Protein AF-A0A1H2SNV8-F1 (afdb_monomer_lite)

Structure (mmCIF, N/CA/C/O backbone):
data_AF-A0A1H2SNV8-F1
#
_entry.id   AF-A0A1H2SNV8-F1
#
loop_
_atom_site.group_PDB
_atom_site.id
_atom_site.type_symbol
_atom_site.label_atom_id
_atom_site.label_alt_id
_atom_site.label_comp_id
_atom_site.label_asym_id
_atom_site.label_entity_id
_atom_site.label_seq_id
_atom_site.pdbx_PDB_ins_code
_atom_site.Cartn_x
_atom_site.Cartn_y
_atom_site.Cartn_z
_atom_site.occupancy
_atom_site.B_iso_or_equiv
_atom_site.auth_seq_id
_atom_site.auth_comp_id
_atom_site.auth_asym_id
_atom_site.auth_atom_id
_atom_site.pdbx_PDB_model_num
ATOM 1 N N . MET A 1 1 ? 83.847 -34.395 -62.271 1.00 41.03 1 MET A N 1
ATOM 2 C CA . MET A 1 1 ? 82.590 -34.983 -62.788 1.00 41.03 1 MET A CA 1
ATOM 3 C C . MET A 1 1 ? 82.265 -36.216 -61.960 1.00 41.03 1 MET A C 1
ATOM 5 O O . MET A 1 1 ? 83.170 -37.012 -61.785 1.00 41.03 1 MET A O 1
ATOM 9 N N . THR A 1 2 ? 81.082 -36.474 -61.408 1.00 43.81 2 THR A N 1
ATOM 10 C CA . THR A 1 2 ? 79.906 -35.664 -61.036 1.00 43.81 2 THR A CA 1
ATOM 11 C C . THR A 1 2 ? 79.014 -36.593 -60.201 1.00 43.81 2 THR A C 1
ATOM 13 O O . THR A 1 2 ? 78.948 -37.794 -60.445 1.00 43.81 2 THR A O 1
ATOM 16 N N . ARG A 1 3 ? 78.359 -36.031 -59.188 1.00 42.75 3 ARG A N 1
ATOM 17 C CA . ARG A 1 3 ? 77.499 -36.695 -58.202 1.00 42.75 3 ARG A CA 1
ATOM 18 C C . ARG A 1 3 ? 76.099 -36.871 -58.818 1.00 42.75 3 ARG A C 1
ATOM 20 O O . ARG A 1 3 ? 75.337 -35.914 -58.797 1.00 42.75 3 ARG A O 1
ATOM 27 N N . SER A 1 4 ? 75.767 -38.011 -59.437 1.00 52.28 4 SER A N 1
ATOM 28 C CA . SER A 1 4 ? 74.477 -38.133 -60.161 1.00 52.28 4 SER A CA 1
ATOM 29 C C . SER A 1 4 ? 73.817 -39.518 -60.165 1.00 52.28 4 SER A C 1
ATOM 31 O O . SER A 1 4 ? 73.208 -39.894 -61.167 1.00 52.28 4 SER A O 1
ATOM 33 N N . GLN A 1 5 ? 73.928 -40.306 -59.095 1.00 52.47 5 GLN A N 1
ATOM 34 C CA . GLN A 1 5 ? 73.371 -41.668 -59.096 1.00 52.47 5 GLN A CA 1
ATOM 35 C C . GLN A 1 5 ? 72.923 -42.146 -57.702 1.00 52.47 5 GLN A C 1
ATOM 37 O O . GLN A 1 5 ? 73.290 -43.242 -57.325 1.00 52.47 5 GLN A O 1
ATOM 42 N N . TRP A 1 6 ? 72.153 -41.376 -56.922 1.00 46.69 6 TRP A N 1
ATOM 43 C CA . TRP A 1 6 ? 71.392 -41.939 -55.787 1.00 46.69 6 TRP A CA 1
ATOM 44 C C . TRP A 1 6 ? 70.168 -41.077 -55.474 1.00 46.69 6 TRP A C 1
ATOM 46 O O . TRP A 1 6 ? 70.315 -39.893 -55.184 1.00 46.69 6 TRP A O 1
ATOM 56 N N . GLY A 1 7 ? 68.984 -41.695 -55.480 1.00 47.88 7 GLY A N 1
ATOM 57 C CA . GLY A 1 7 ? 67.811 -41.158 -54.789 1.00 47.88 7 GLY A CA 1
ATOM 58 C C . GLY A 1 7 ? 66.562 -40.933 -55.634 1.00 47.88 7 GLY A C 1
ATOM 59 O O . GLY A 1 7 ? 65.962 -39.869 -55.539 1.00 47.88 7 GLY A O 1
ATOM 60 N N . ASN A 1 8 ? 66.137 -41.938 -56.404 1.00 50.31 8 ASN A N 1
ATOM 61 C CA . ASN A 1 8 ? 64.734 -42.072 -56.792 1.00 50.31 8 ASN A CA 1
ATOM 62 C C . ASN A 1 8 ? 63.906 -42.324 -55.523 1.00 50.31 8 ASN A C 1
ATOM 64 O O . ASN A 1 8 ? 63.768 -43.460 -55.077 1.00 50.31 8 ASN A O 1
ATOM 68 N N . ALA A 1 9 ? 63.382 -41.258 -54.932 1.00 49.91 9 ALA A N 1
ATOM 69 C CA . ALA A 1 9 ? 62.169 -41.317 -54.138 1.00 49.91 9 ALA A CA 1
ATOM 70 C C . ALA A 1 9 ? 61.151 -40.454 -54.878 1.00 49.91 9 ALA A C 1
ATOM 72 O O . ALA A 1 9 ? 61.067 -39.244 -54.674 1.00 49.91 9 ALA A O 1
ATOM 73 N N . GLU A 1 10 ? 60.416 -41.095 -55.785 1.00 48.16 10 GLU A N 1
ATOM 74 C CA . GLU A 1 10 ? 59.122 -40.616 -56.256 1.00 48.16 10 GLU A CA 1
ATOM 75 C C . GLU A 1 10 ? 58.189 -40.538 -55.040 1.00 48.16 10 GLU A C 1
ATOM 77 O O . GLU A 1 10 ? 57.355 -41.406 -54.794 1.00 48.16 10 GLU A O 1
ATOM 82 N N . PHE A 1 11 ? 58.344 -39.489 -54.232 1.00 48.25 11 PHE A N 1
ATOM 83 C CA . PHE A 1 11 ? 57.237 -38.994 -53.439 1.00 48.25 11 PHE A CA 1
ATOM 84 C C . PHE A 1 11 ? 56.286 -38.396 -54.461 1.00 48.25 11 PHE A C 1
ATOM 86 O O . PHE A 1 11 ? 56.477 -37.272 -54.924 1.00 48.25 11 PHE A O 1
ATOM 93 N N . LEU A 1 12 ? 55.338 -39.230 -54.892 1.00 45.81 12 LEU A N 1
ATOM 94 C CA . LEU A 1 12 ? 54.171 -38.853 -55.667 1.00 45.81 12 LEU A CA 1
ATOM 95 C C . LEU A 1 12 ? 53.585 -37.592 -55.035 1.00 45.81 12 LEU A C 1
ATOM 97 O O . LEU A 1 12 ? 52.841 -37.647 -54.056 1.00 45.81 12 LEU A O 1
ATOM 101 N N . GLY A 1 13 ? 53.957 -36.446 -55.601 1.00 47.16 13 GLY A N 1
ATOM 102 C CA . GLY A 1 13 ? 53.231 -35.209 -55.455 1.00 47.16 13 GLY A CA 1
ATOM 103 C C . GLY A 1 13 ? 51.874 -35.446 -56.085 1.00 47.16 13 GLY A C 1
ATOM 104 O O . GLY A 1 13 ? 51.670 -35.149 -57.259 1.00 47.16 13 GLY A O 1
ATOM 105 N N . SER A 1 14 ? 50.940 -36.010 -55.313 1.00 54.09 14 SER A N 1
ATOM 106 C CA . SER A 1 14 ? 49.536 -35.755 -55.584 1.00 54.09 14 SER A CA 1
ATOM 107 C C . SER A 1 14 ? 49.431 -34.236 -55.648 1.00 54.09 14 SER A C 1
ATOM 109 O O . SER A 1 14 ? 49.894 -33.599 -54.692 1.00 54.09 14 SER A O 1
ATOM 111 N N . PRO A 1 15 ? 48.898 -33.633 -56.723 1.00 53.94 15 PRO A N 1
ATOM 112 C CA . PRO A 1 15 ? 48.569 -32.226 -56.668 1.00 53.94 15 PRO A CA 1
ATOM 113 C C . PRO A 1 15 ? 47.614 -32.111 -55.487 1.00 53.94 15 PRO A C 1
ATOM 115 O O . PRO A 1 15 ? 46.486 -32.605 -55.553 1.00 53.94 15 PRO A O 1
ATOM 118 N N . ILE A 1 16 ? 48.098 -31.573 -54.363 1.00 59.34 16 ILE A N 1
ATOM 119 C CA . ILE A 1 16 ? 47.219 -31.091 -53.315 1.00 59.34 16 ILE A CA 1
ATOM 120 C C . ILE A 1 16 ? 46.377 -30.100 -54.083 1.00 59.34 16 ILE A C 1
ATOM 122 O O . ILE A 1 16 ? 46.879 -29.098 -54.580 1.00 59.34 16 ILE A O 1
ATOM 126 N N . ASN A 1 17 ? 45.150 -30.514 -54.375 1.00 60.91 17 ASN A N 1
ATOM 127 C CA . ASN A 1 17 ? 44.260 -29.738 -55.190 1.00 60.91 17 ASN A CA 1
ATOM 128 C C . ASN A 1 17 ? 44.010 -28.489 -54.354 1.00 60.91 17 ASN A C 1
ATOM 130 O O . ASN A 1 17 ? 43.244 -28.544 -53.394 1.00 60.91 17 ASN A O 1
ATOM 134 N N . ASP A 1 18 ? 44.727 -27.405 -54.645 1.00 63.34 18 ASP A N 1
ATOM 135 C CA . ASP A 1 18 ? 44.709 -26.176 -53.849 1.00 63.34 18 ASP A CA 1
ATOM 136 C C . ASP A 1 18 ? 43.277 -25.645 -53.724 1.00 63.34 18 ASP A C 1
ATOM 138 O O . ASP A 1 18 ? 42.901 -25.040 -52.723 1.00 63.34 18 ASP A O 1
ATOM 142 N N . THR A 1 19 ? 42.426 -25.991 -54.694 1.00 68.69 19 THR A N 1
ATOM 143 C CA . THR A 1 19 ? 40.988 -25.722 -54.664 1.00 68.69 19 THR A CA 1
ATOM 144 C C . THR A 1 19 ? 40.247 -26.497 -53.568 1.00 68.69 19 THR A C 1
ATOM 146 O O . THR A 1 19 ? 39.320 -25.960 -52.969 1.00 68.69 19 THR A O 1
ATOM 149 N N . ALA A 1 20 ? 40.654 -27.728 -53.250 1.00 70.38 20 ALA A N 1
ATOM 150 C CA . ALA A 1 20 ? 40.071 -28.535 -52.181 1.00 70.38 20 ALA A CA 1
ATOM 151 C C . ALA A 1 20 ? 40.487 -28.019 -50.798 1.00 70.38 20 ALA A C 1
ATOM 153 O O . ALA A 1 20 ? 39.639 -27.905 -49.916 1.00 70.38 20 ALA A O 1
ATOM 154 N N . VAL A 1 21 ? 41.757 -27.638 -50.620 1.00 70.81 21 VAL A N 1
ATOM 155 C CA . VAL A 1 21 ? 42.235 -27.040 -49.360 1.00 70.81 21 VAL A CA 1
ATOM 156 C C . VAL A 1 21 ? 41.597 -25.670 -49.140 1.00 70.81 21 VAL A C 1
ATOM 158 O O . VAL A 1 21 ? 41.089 -25.406 -48.051 1.00 70.81 21 VAL A O 1
ATOM 161 N N . ALA A 1 22 ? 41.515 -24.837 -50.183 1.00 72.50 22 ALA A N 1
ATOM 162 C CA . ALA A 1 22 ? 40.804 -23.564 -50.124 1.00 72.50 22 ALA A CA 1
ATOM 163 C C . ALA A 1 22 ? 39.329 -23.760 -49.747 1.00 72.50 22 ALA A C 1
ATOM 165 O O . ALA A 1 22 ? 38.830 -23.064 -48.869 1.00 72.50 22 ALA A O 1
ATOM 166 N N . LYS A 1 23 ? 38.653 -24.756 -50.334 1.00 74.75 23 LYS A N 1
ATOM 167 C CA . LYS A 1 23 ? 37.245 -25.057 -50.046 1.00 74.75 23 LYS A CA 1
ATOM 168 C C . LYS A 1 23 ? 37.015 -25.553 -48.614 1.00 74.75 23 LYS A C 1
ATOM 170 O O . LYS A 1 23 ? 36.009 -25.207 -48.006 1.00 74.75 23 LYS A O 1
ATOM 175 N N . VAL A 1 24 ? 37.930 -26.348 -48.058 1.00 76.38 24 VAL A N 1
ATOM 176 C CA . VAL A 1 24 ? 37.842 -26.812 -46.661 1.00 76.38 24 VAL A CA 1
ATOM 177 C C . VAL A 1 24 ? 38.093 -25.662 -45.685 1.00 76.38 24 VAL A C 1
ATOM 179 O O . VAL A 1 24 ? 37.393 -25.551 -44.679 1.00 76.38 24 VAL A O 1
ATOM 182 N N . LEU A 1 25 ? 39.041 -24.772 -45.988 1.00 75.62 25 LEU A N 1
ATOM 183 C CA . LEU A 1 25 ? 39.319 -23.596 -45.164 1.00 75.62 25 LEU A CA 1
ATOM 184 C C . LEU A 1 25 ? 38.172 -22.580 -45.203 1.00 75.62 25 LEU A C 1
ATOM 186 O O . LEU A 1 25 ? 37.822 -22.038 -44.157 1.00 75.62 25 LEU A O 1
ATOM 190 N N . THR A 1 26 ? 37.537 -22.365 -46.359 1.00 73.69 26 THR A N 1
ATOM 191 C CA . THR A 1 26 ? 36.355 -21.495 -46.452 1.00 73.69 26 THR A CA 1
ATOM 192 C C . THR A 1 26 ? 35.148 -22.099 -45.739 1.00 73.69 26 THR A C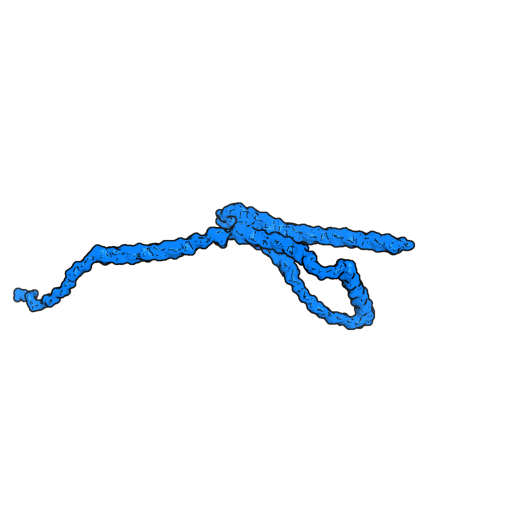 1
ATOM 194 O O . THR A 1 26 ? 34.493 -21.387 -44.990 1.00 73.69 26 THR A O 1
ATOM 197 N N . LEU A 1 27 ? 34.901 -23.408 -45.860 1.00 77.94 27 LEU A N 1
ATOM 198 C CA . LEU A 1 27 ? 33.839 -24.096 -45.107 1.00 77.94 27 LEU A CA 1
ATOM 199 C C . LEU A 1 27 ? 34.075 -24.047 -43.589 1.00 77.94 27 LEU A C 1
ATOM 201 O O . LEU A 1 27 ? 33.144 -23.820 -42.817 1.00 77.94 27 LEU A O 1
ATOM 205 N N . SER A 1 28 ? 35.320 -24.229 -43.145 1.00 74.31 28 SER A N 1
ATOM 206 C CA . SER A 1 28 ? 35.691 -24.115 -41.728 1.00 74.31 28 SER A CA 1
ATOM 207 C C . SER A 1 28 ? 35.520 -22.677 -41.215 1.00 74.31 28 SER A C 1
ATOM 209 O O . SER A 1 28 ? 35.002 -22.448 -40.123 1.00 74.31 28 SER A O 1
ATOM 211 N N . TYR A 1 29 ? 35.866 -21.679 -42.033 1.00 71.69 29 TYR A N 1
ATOM 212 C CA . TYR A 1 29 ? 35.659 -20.272 -41.695 1.00 71.69 29 TYR A CA 1
ATOM 213 C C . TYR A 1 29 ? 34.167 -19.908 -41.627 1.00 71.69 29 TYR A C 1
ATOM 215 O O . TYR A 1 29 ? 33.720 -19.337 -40.634 1.00 71.69 29 TYR A O 1
ATOM 223 N N . GLU A 1 30 ? 33.371 -20.294 -42.626 1.00 72.94 30 GLU A N 1
ATOM 224 C CA . GLU A 1 30 ? 31.928 -20.029 -42.662 1.00 72.94 30 GLU A CA 1
ATOM 225 C C . GLU A 1 30 ? 31.176 -20.714 -41.514 1.00 72.94 30 GLU A C 1
ATOM 227 O O . GLU A 1 30 ? 30.288 -20.108 -40.914 1.00 72.94 30 GLU A O 1
ATOM 232 N N . THR A 1 31 ? 31.563 -21.937 -41.139 1.00 73.94 31 THR A N 1
ATOM 233 C CA . THR A 1 31 ? 30.965 -22.640 -39.990 1.00 73.94 31 THR A CA 1
ATOM 234 C C . THR A 1 31 ? 31.307 -21.965 -38.662 1.00 73.94 31 THR A C 1
ATOM 236 O O . THR A 1 31 ? 30.431 -21.819 -37.809 1.00 73.94 31 THR A O 1
ATOM 239 N N . HIS A 1 32 ? 32.537 -21.473 -38.486 1.00 69.75 32 HIS A N 1
ATOM 240 C CA . HIS A 1 32 ? 32.918 -20.723 -37.286 1.00 69.75 32 HIS A CA 1
ATOM 241 C C . HIS A 1 32 ? 32.203 -19.369 -37.164 1.00 69.75 32 HIS A C 1
ATOM 243 O O . HIS A 1 32 ? 31.801 -18.993 -36.059 1.00 69.75 32 HIS A O 1
ATOM 249 N N . ILE A 1 33 ? 32.013 -18.646 -38.272 1.00 74.12 33 ILE A N 1
ATOM 250 C CA . ILE A 1 33 ? 31.240 -17.396 -38.288 1.00 74.12 33 ILE A CA 1
ATOM 251 C C . ILE A 1 33 ? 29.753 -17.682 -38.048 1.00 74.12 33 ILE A C 1
ATOM 253 O O . ILE A 1 33 ? 29.143 -17.033 -37.200 1.00 74.12 33 ILE A O 1
ATOM 257 N N . GLY A 1 34 ? 29.196 -18.709 -38.694 1.00 69.38 34 GLY A N 1
ATOM 258 C CA . GLY A 1 34 ? 27.810 -19.136 -38.504 1.00 69.38 34 GLY A CA 1
ATOM 259 C C . GLY A 1 34 ? 27.500 -19.548 -37.064 1.00 69.38 34 GLY A C 1
ATOM 260 O O . GLY A 1 34 ? 26.465 -19.158 -36.530 1.00 69.38 34 GLY A O 1
ATOM 261 N N . MET A 1 35 ? 28.419 -20.251 -36.388 1.00 66.88 35 MET A N 1
ATOM 262 C CA . MET A 1 35 ? 28.255 -20.617 -34.974 1.00 66.88 35 MET A CA 1
ATOM 263 C C . MET A 1 35 ? 28.282 -19.401 -34.041 1.00 66.88 35 MET A C 1
ATOM 265 O O . MET A 1 35 ? 27.450 -19.306 -33.140 1.00 66.88 35 MET A O 1
ATOM 269 N N . LYS A 1 36 ? 29.180 -18.433 -34.271 1.00 64.69 36 LYS A N 1
ATOM 270 C CA . LYS A 1 36 ? 29.194 -17.184 -33.488 1.00 64.69 36 LYS A CA 1
ATOM 271 C C . LYS A 1 36 ? 27.945 -16.338 -33.725 1.00 64.69 36 LYS A C 1
ATOM 273 O O . LYS A 1 36 ? 27.440 -15.715 -32.796 1.00 64.69 36 LYS A O 1
ATOM 278 N N . GLN A 1 37 ? 27.442 -16.328 -34.954 1.00 61.88 37 GLN A N 1
ATOM 279 C CA . GLN A 1 37 ? 26.253 -15.573 -35.323 1.00 61.88 37 GLN A CA 1
ATOM 280 C C . GLN A 1 37 ? 24.987 -16.208 -34.734 1.00 61.88 37 GLN A C 1
ATOM 282 O O . GLN A 1 37 ? 24.191 -15.487 -34.147 1.00 61.88 37 GLN A O 1
ATOM 287 N N . ALA A 1 38 ? 24.870 -17.541 -34.754 1.00 61.62 38 ALA A N 1
ATOM 288 C CA . ALA A 1 38 ? 23.791 -18.280 -34.092 1.00 61.62 38 ALA A CA 1
ATOM 289 C C . ALA A 1 38 ? 23.803 -18.113 -32.559 1.00 61.62 38 ALA A C 1
ATOM 291 O O . ALA A 1 38 ? 22.753 -18.032 -31.922 1.00 61.62 38 ALA A O 1
ATOM 292 N N . GLN A 1 39 ? 24.991 -18.028 -31.952 1.00 61.41 39 GLN A N 1
ATOM 293 C CA . GLN A 1 39 ? 25.130 -17.753 -30.523 1.00 61.41 39 GLN A CA 1
ATOM 294 C C . GLN A 1 39 ? 24.735 -16.308 -30.172 1.00 61.41 39 GLN A C 1
ATOM 296 O O . GLN A 1 39 ? 24.098 -16.085 -29.144 1.00 61.41 39 GLN A O 1
ATOM 301 N N . ASN A 1 40 ? 25.061 -15.333 -31.028 1.00 60.56 40 ASN A N 1
ATOM 302 C CA . ASN A 1 40 ? 24.640 -13.943 -30.840 1.00 60.56 40 ASN A CA 1
ATOM 303 C C . ASN A 1 40 ? 23.126 -13.765 -31.022 1.00 60.56 40 ASN A C 1
ATOM 305 O O . ASN A 1 40 ? 22.511 -13.073 -30.214 1.00 60.56 40 ASN A O 1
ATOM 309 N N . THR A 1 41 ? 22.507 -14.441 -31.997 1.00 59.41 41 THR A N 1
ATOM 310 C CA . THR A 1 41 ? 21.046 -14.400 -32.177 1.00 59.41 41 THR A CA 1
ATOM 311 C C . THR A 1 41 ? 20.312 -15.057 -31.007 1.00 59.41 41 THR A C 1
ATOM 313 O O . THR A 1 41 ? 19.330 -14.511 -30.523 1.00 59.41 41 THR A O 1
ATOM 316 N N . ALA A 1 42 ? 20.841 -16.156 -30.454 1.00 59.62 42 ALA A N 1
ATOM 317 C CA . ALA A 1 42 ? 20.240 -16.822 -29.294 1.00 59.62 42 ALA A CA 1
ATOM 318 C C . ALA A 1 42 ? 20.251 -15.964 -28.009 1.00 59.62 42 ALA A C 1
ATOM 320 O O . ALA A 1 42 ? 19.389 -16.137 -27.149 1.00 59.62 42 ALA A O 1
ATOM 321 N N . ILE A 1 43 ? 21.204 -15.032 -27.865 1.00 58.81 43 ILE A N 1
ATOM 322 C CA . ILE A 1 43 ? 21.228 -14.054 -26.760 1.00 58.81 43 ILE A CA 1
ATOM 323 C C . ILE A 1 43 ? 20.364 -12.817 -27.079 1.00 58.81 43 ILE A C 1
ATOM 325 O O . ILE A 1 43 ? 19.824 -12.191 -26.164 1.00 58.81 43 ILE A O 1
ATOM 329 N N . GLU A 1 44 ? 20.181 -12.472 -28.357 1.00 57.28 44 GLU A N 1
ATOM 330 C CA . GLU A 1 44 ? 19.277 -11.399 -28.802 1.00 57.28 44 GLU A CA 1
ATOM 331 C C . GLU A 1 44 ? 17.785 -11.770 -28.749 1.00 57.28 44 GLU A C 1
ATOM 333 O O . GLU A 1 44 ? 16.952 -10.869 -28.623 1.00 57.28 44 GLU A O 1
ATOM 338 N N . ASP A 1 45 ? 17.443 -13.061 -28.769 1.00 56.94 45 ASP A N 1
ATOM 339 C CA . ASP A 1 45 ? 16.055 -13.550 -28.747 1.00 56.94 45 ASP A CA 1
ATOM 340 C C . ASP A 1 45 ? 15.393 -13.514 -27.356 1.00 56.94 45 ASP A C 1
ATOM 342 O O . ASP A 1 45 ? 14.195 -13.785 -27.218 1.00 56.94 45 ASP A O 1
ATOM 346 N N . ALA A 1 46 ? 16.123 -13.128 -26.302 1.00 58.91 46 ALA A N 1
ATOM 347 C CA . ALA A 1 46 ? 15.502 -12.844 -25.015 1.00 58.91 46 ALA A CA 1
ATOM 348 C C . ALA A 1 46 ? 14.550 -11.639 -25.166 1.00 58.91 46 ALA A C 1
ATOM 350 O O . ALA A 1 4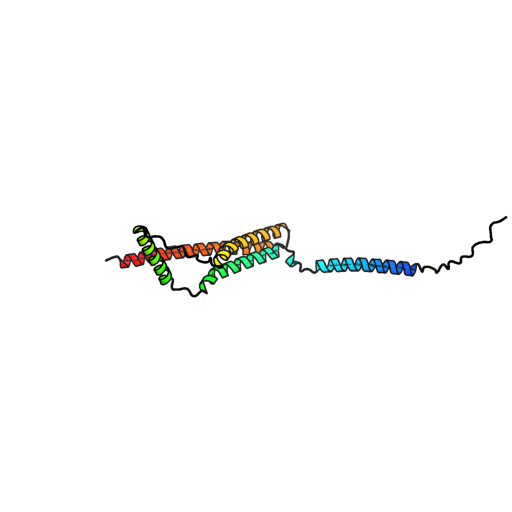6 ? 14.969 -10.575 -25.638 1.00 58.91 46 ALA A O 1
ATOM 351 N N . PRO A 1 47 ? 13.270 -11.752 -24.764 1.00 65.44 47 PRO A N 1
ATOM 352 C CA . PRO A 1 47 ? 12.304 -10.692 -24.993 1.00 65.44 47 PRO A CA 1
ATOM 353 C C . PRO A 1 47 ? 12.796 -9.357 -24.416 1.00 65.44 47 PRO A C 1
ATOM 355 O O . PRO A 1 47 ? 13.021 -9.231 -23.211 1.00 65.44 47 PRO A O 1
ATOM 358 N N . ARG A 1 48 ? 12.930 -8.337 -25.281 1.00 63.84 48 ARG A N 1
ATOM 359 C CA . ARG A 1 48 ? 13.490 -7.003 -24.963 1.00 63.84 48 ARG A CA 1
ATOM 360 C C . ARG A 1 48 ? 12.898 -6.342 -23.708 1.00 63.84 48 ARG A C 1
ATOM 362 O O . ARG A 1 48 ? 13.562 -5.516 -23.085 1.00 63.84 48 ARG A O 1
ATOM 369 N N . PHE A 1 49 ? 11.680 -6.714 -23.310 1.00 64.44 49 PHE A N 1
ATOM 370 C CA . PHE A 1 49 ? 11.016 -6.182 -22.121 1.00 64.44 49 PHE A CA 1
ATOM 371 C C . PHE A 1 49 ? 11.638 -6.647 -20.791 1.00 64.44 49 PHE A C 1
ATOM 373 O O . PHE A 1 49 ? 11.655 -5.860 -19.853 1.00 64.44 49 PHE A O 1
ATOM 380 N N . LEU A 1 50 ? 12.219 -7.852 -20.699 1.00 63.31 50 LEU A N 1
ATOM 381 C CA . LEU A 1 50 ? 12.789 -8.366 -19.438 1.00 63.31 50 LEU A CA 1
ATOM 382 C C . LEU A 1 50 ? 14.102 -7.679 -19.034 1.00 63.31 50 LEU A C 1
ATOM 384 O O . LEU A 1 50 ? 14.456 -7.673 -17.856 1.00 63.31 50 LEU A O 1
ATOM 388 N N . ARG A 1 51 ? 14.811 -7.083 -20.001 1.00 66.62 51 ARG A N 1
ATOM 389 C CA . ARG A 1 51 ? 16.068 -6.348 -19.773 1.00 66.62 51 ARG A CA 1
ATOM 390 C C . ARG A 1 51 ? 15.850 -4.871 -19.425 1.00 66.62 51 ARG A C 1
ATOM 392 O O . ARG A 1 51 ? 16.797 -4.197 -19.042 1.00 66.62 51 ARG A O 1
ATOM 399 N N . THR A 1 52 ? 14.626 -4.370 -19.592 1.00 78.06 52 THR A N 1
ATOM 400 C CA . THR A 1 52 ? 14.296 -2.950 -19.418 1.00 78.06 52 THR A CA 1
ATOM 401 C C . THR A 1 52 ? 13.986 -2.681 -17.945 1.00 78.06 52 THR A C 1
ATOM 403 O O . THR A 1 52 ? 13.057 -3.274 -17.392 1.00 78.06 52 THR A O 1
ATOM 406 N N . TRP A 1 53 ? 14.716 -1.771 -17.301 1.00 77.88 53 TRP A N 1
ATOM 407 C CA . TRP A 1 53 ? 14.491 -1.409 -15.892 1.00 77.88 53 TRP A CA 1
ATOM 408 C C . TRP A 1 53 ? 13.080 -0.854 -15.662 1.00 77.88 53 TRP A C 1
ATOM 410 O O . TRP A 1 53 ? 12.456 -1.105 -14.630 1.00 77.88 53 TRP A O 1
ATOM 420 N N . GLY A 1 54 ? 12.534 -0.169 -16.668 1.00 78.88 54 GLY A N 1
ATOM 421 C CA . GLY A 1 54 ? 11.181 0.381 -16.632 1.00 78.88 54 GLY A CA 1
ATOM 422 C C . GLY A 1 54 ? 10.076 -0.671 -16.557 1.00 78.88 54 GLY A C 1
ATOM 423 O O . GLY A 1 54 ? 9.045 -0.427 -15.933 1.00 78.88 54 GLY A O 1
ATOM 424 N N . PHE A 1 55 ? 10.280 -1.859 -17.134 1.00 83.19 55 PHE A N 1
ATOM 425 C CA . PHE A 1 55 ? 9.306 -2.947 -17.023 1.00 83.19 55 PHE A CA 1
ATOM 426 C C . PHE A 1 55 ? 9.188 -3.428 -15.570 1.00 83.19 55 PHE A C 1
ATOM 428 O O . PHE A 1 55 ? 8.083 -3.553 -15.043 1.00 83.19 55 PHE A O 1
ATOM 435 N N . TRP A 1 56 ? 10.328 -3.610 -14.898 1.00 85.12 56 TRP A N 1
ATOM 436 C CA . TRP A 1 56 ? 10.378 -3.999 -13.488 1.00 85.12 56 TRP A CA 1
ATOM 437 C C . TRP A 1 56 ? 9.802 -2.926 -12.563 1.00 85.12 56 TRP A C 1
ATOM 439 O O . TRP A 1 56 ? 9.117 -3.267 -11.602 1.00 85.12 56 TRP A O 1
ATOM 449 N N . ALA A 1 57 ? 10.002 -1.643 -12.881 1.00 84.44 57 ALA A N 1
ATOM 450 C CA . ALA A 1 57 ? 9.377 -0.537 -12.156 1.00 84.44 57 ALA A CA 1
ATOM 451 C C . ALA A 1 57 ? 7.843 -0.614 -12.198 1.00 84.44 57 ALA A C 1
ATOM 453 O O . ALA A 1 57 ? 7.179 -0.543 -11.164 1.00 84.44 57 ALA A O 1
ATOM 454 N N . VAL A 1 58 ? 7.278 -0.808 -13.395 1.00 85.94 58 VAL A N 1
ATOM 455 C CA . VAL A 1 58 ? 5.826 -0.938 -13.589 1.00 85.94 58 VAL A CA 1
ATOM 456 C C . VAL A 1 58 ? 5.289 -2.177 -12.880 1.00 85.94 58 VAL A C 1
ATOM 458 O O . VAL A 1 58 ? 4.274 -2.088 -12.193 1.00 85.94 58 VAL A O 1
ATOM 461 N N . LEU A 1 59 ? 5.977 -3.316 -13.000 1.00 90.00 59 LEU A N 1
ATOM 462 C CA . LEU A 1 59 ? 5.563 -4.562 -12.362 1.00 90.00 59 LEU A CA 1
ATOM 463 C C . LEU A 1 59 ? 5.572 -4.447 -10.832 1.00 90.00 59 LEU A C 1
ATOM 465 O O . LEU A 1 59 ? 4.607 -4.851 -10.183 1.00 90.00 59 LEU A O 1
ATOM 469 N N . ALA A 1 60 ? 6.623 -3.854 -10.258 1.00 89.44 60 ALA A N 1
ATOM 470 C CA . ALA A 1 60 ? 6.718 -3.606 -8.824 1.00 89.44 60 ALA A CA 1
ATOM 471 C C . ALA A 1 60 ? 5.609 -2.658 -8.343 1.00 89.44 60 ALA A C 1
ATOM 473 O O . ALA A 1 60 ? 4.943 -2.955 -7.354 1.00 89.44 60 ALA A O 1
ATOM 474 N N . GLY A 1 61 ? 5.354 -1.563 -9.070 1.00 88.00 61 GLY A N 1
ATOM 475 C CA . GLY A 1 61 ? 4.306 -0.599 -8.725 1.00 88.00 61 GLY A CA 1
ATOM 476 C C . GLY A 1 61 ? 2.903 -1.202 -8.801 1.00 88.00 61 GLY A C 1
ATOM 477 O O . GLY A 1 61 ? 2.106 -1.035 -7.880 1.00 88.00 61 GLY A O 1
ATOM 478 N N . ALA A 1 62 ? 2.614 -1.961 -9.861 1.00 90.56 62 ALA A N 1
ATOM 479 C CA . ALA A 1 62 ? 1.348 -2.675 -10.007 1.00 90.56 62 ALA A CA 1
ATOM 480 C C . ALA A 1 62 ? 1.155 -3.713 -8.892 1.00 90.56 62 ALA A C 1
ATOM 482 O O . ALA A 1 62 ? 0.088 -3.776 -8.284 1.00 90.56 62 ALA A O 1
ATOM 483 N N . THR A 1 63 ? 2.200 -4.483 -8.576 1.00 91.75 63 THR A N 1
ATOM 484 C CA . THR A 1 63 ? 2.163 -5.477 -7.493 1.00 91.75 63 THR A CA 1
ATOM 485 C C . THR A 1 63 ? 1.932 -4.809 -6.140 1.00 91.75 63 THR A C 1
ATOM 487 O O . THR A 1 63 ? 1.094 -5.270 -5.370 1.00 91.75 63 THR A O 1
ATOM 490 N N . ALA A 1 64 ? 2.614 -3.693 -5.862 1.00 90.75 64 ALA A N 1
ATOM 491 C CA . ALA A 1 64 ? 2.425 -2.929 -4.633 1.00 90.75 64 ALA A CA 1
ATOM 492 C C . ALA A 1 64 ? 0.971 -2.468 -4.496 1.00 90.75 64 ALA A C 1
ATOM 494 O O . ALA A 1 64 ? 0.362 -2.663 -3.449 1.00 90.75 64 ALA A O 1
ATOM 495 N N . LEU A 1 65 ? 0.390 -1.932 -5.570 1.00 89.69 65 LEU A N 1
ATOM 496 C CA . LEU A 1 65 ? -0.993 -1.471 -5.574 1.00 89.69 65 LEU A CA 1
ATOM 497 C C . LEU A 1 65 ? -1.991 -2.615 -5.333 1.00 89.69 65 LEU A C 1
ATOM 499 O O . LEU A 1 65 ? -2.917 -2.465 -4.540 1.00 89.69 65 LEU A O 1
ATOM 503 N N . VAL A 1 66 ? -1.786 -3.777 -5.959 1.00 91.75 66 VAL A N 1
ATOM 504 C CA . VAL A 1 66 ? -2.610 -4.972 -5.707 1.00 91.75 66 VAL A CA 1
ATOM 505 C C . VAL A 1 66 ? -2.509 -5.408 -4.245 1.00 91.75 66 VAL A C 1
ATOM 507 O O . VAL A 1 66 ? -3.534 -5.678 -3.620 1.00 91.75 66 VAL A O 1
ATOM 510 N N . LEU A 1 67 ? -1.302 -5.423 -3.672 1.00 90.62 67 LEU A N 1
ATOM 511 C CA . LEU A 1 67 ? -1.105 -5.756 -2.261 1.00 90.62 67 LEU A CA 1
ATOM 512 C C . LEU A 1 67 ? -1.830 -4.781 -1.330 1.00 90.62 67 LEU A C 1
ATOM 514 O O . LEU A 1 67 ? -2.365 -5.229 -0.320 1.00 90.62 67 LEU A O 1
ATOM 518 N N . VAL A 1 68 ? -1.917 -3.487 -1.672 1.00 88.88 68 VAL A N 1
ATOM 519 C CA . VAL A 1 68 ? -2.725 -2.524 -0.901 1.00 88.88 68 VAL A CA 1
ATOM 520 C C . VAL A 1 68 ? -4.183 -2.975 -0.842 1.00 88.88 68 VAL A C 1
ATOM 522 O O . VAL A 1 68 ? -4.750 -3.057 0.245 1.00 88.88 68 VAL A O 1
ATOM 525 N N . PHE A 1 69 ? -4.785 -3.322 -1.981 1.00 89.38 69 PHE A N 1
ATOM 526 C CA . PHE A 1 69 ? -6.176 -3.781 -2.012 1.00 89.38 69 PHE A CA 1
ATOM 527 C C . PHE A 1 69 ? -6.372 -5.095 -1.255 1.00 89.38 69 PHE A C 1
ATOM 529 O O . PHE A 1 69 ? -7.320 -5.220 -0.481 1.00 89.38 69 PHE A O 1
ATOM 536 N N . VAL A 1 70 ? -5.457 -6.054 -1.418 1.00 89.00 70 VAL A N 1
ATOM 537 C CA . VAL A 1 70 ? -5.497 -7.322 -0.674 1.00 89.00 70 VAL A CA 1
ATOM 538 C C . VAL A 1 70 ? -5.369 -7.082 0.829 1.00 89.00 70 VAL A C 1
ATOM 540 O O . VAL A 1 70 ? -6.061 -7.729 1.604 1.00 89.00 70 VAL A O 1
ATOM 543 N N . HIS A 1 71 ? -4.537 -6.137 1.263 1.00 87.56 71 HIS A N 1
ATOM 544 C CA . HIS A 1 71 ? -4.386 -5.801 2.676 1.00 87.56 71 HIS A CA 1
ATOM 545 C C . HIS A 1 71 ? -5.637 -5.133 3.262 1.00 87.56 71 HIS A C 1
ATOM 547 O O . HIS A 1 71 ? -5.980 -5.389 4.413 1.00 87.56 71 HIS A O 1
ATOM 553 N N . ILE A 1 72 ? -6.337 -4.316 2.471 1.00 86.56 72 ILE A N 1
ATOM 554 C CA . ILE A 1 72 ? -7.580 -3.653 2.886 1.00 86.56 72 ILE A CA 1
ATOM 555 C C . ILE A 1 72 ? -8.736 -4.655 2.994 1.00 86.56 72 ILE A C 1
ATOM 557 O O . ILE A 1 72 ? -9.450 -4.663 3.993 1.00 86.56 72 ILE A O 1
ATOM 561 N N . VAL A 1 73 ? -8.926 -5.496 1.973 1.00 86.06 73 VAL A N 1
ATOM 562 C CA . VAL A 1 73 ? -10.094 -6.392 1.878 1.00 86.06 73 VAL A CA 1
ATOM 563 C C . VAL A 1 73 ? -9.840 -7.743 2.553 1.00 86.06 73 VAL A C 1
ATOM 565 O O . VAL A 1 73 ? -10.770 -8.375 3.044 1.00 86.06 73 VAL A O 1
ATOM 568 N N . GLY A 1 74 ? -8.587 -8.196 2.620 1.00 82.69 74 GLY A N 1
ATOM 569 C CA . GLY A 1 74 ? -8.197 -9.491 3.186 1.00 82.69 74 GLY A CA 1
ATOM 570 C C . GLY A 1 74 ? -8.816 -9.776 4.560 1.00 82.69 74 GLY A C 1
ATOM 571 O O . GLY A 1 74 ? -9.471 -10.808 4.710 1.00 82.69 74 GLY A O 1
ATOM 572 N N . PRO A 1 75 ? -8.719 -8.851 5.536 1.00 79.62 75 PRO A N 1
ATOM 573 C CA . PRO A 1 75 ? -9.314 -9.030 6.859 1.00 79.62 75 PRO A CA 1
ATOM 574 C C . PRO A 1 75 ? -10.843 -9.178 6.883 1.00 79.62 75 PRO A C 1
ATOM 576 O O . PRO A 1 75 ? -11.366 -9.605 7.912 1.00 79.62 75 PRO A O 1
ATOM 579 N N . THR A 1 76 ? -11.556 -8.804 5.812 1.00 78.94 76 THR A N 1
ATOM 580 C CA . THR A 1 76 ? -13.025 -8.885 5.697 1.00 78.94 76 THR A CA 1
ATOM 581 C C . THR A 1 76 ? -13.514 -10.298 5.379 1.00 78.94 76 THR A C 1
ATOM 583 O O . THR A 1 76 ? -14.658 -10.627 5.678 1.00 78.94 76 THR A O 1
ATOM 586 N N . PHE A 1 77 ? -12.668 -11.149 4.794 1.00 76.62 77 PHE A N 1
ATOM 587 C CA . PHE A 1 77 ? -13.041 -12.525 4.445 1.00 76.62 77 PHE A CA 1
ATOM 588 C C . PHE A 1 77 ? -12.933 -13.509 5.618 1.00 76.62 77 PHE A 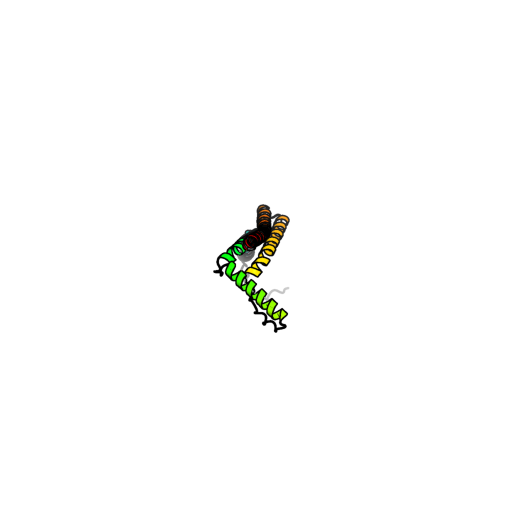C 1
ATOM 590 O O . PHE A 1 77 ? -13.419 -14.635 5.528 1.00 76.62 77 PHE A O 1
ATOM 597 N N . GLU A 1 78 ? -12.315 -13.100 6.723 1.00 71.62 78 GLU A N 1
ATOM 598 C CA . GLU A 1 78 ? -12.244 -13.896 7.944 1.00 71.62 78 GLU A CA 1
ATOM 599 C C . GLU A 1 78 ? -13.545 -13.742 8.742 1.00 71.62 78 GLU A C 1
ATOM 601 O O . GLU A 1 78 ? -13.945 -12.631 9.094 1.00 71.62 78 GLU A O 1
ATOM 606 N N . ALA A 1 79 ? -14.202 -14.861 9.058 1.00 67.81 79 ALA A N 1
ATOM 607 C CA . ALA A 1 79 ? -15.368 -14.865 9.935 1.00 67.81 79 ALA A CA 1
ATOM 608 C C . ALA A 1 79 ? -14.937 -14.461 11.351 1.00 67.81 79 ALA A C 1
ATOM 610 O O . ALA A 1 79 ? -14.372 -15.259 12.098 1.00 67.81 79 ALA A O 1
ATOM 611 N N . LYS A 1 80 ? -15.174 -13.198 11.704 1.00 68.06 80 LYS A N 1
ATOM 612 C CA . LYS A 1 80 ? -14.821 -12.637 13.009 1.00 68.06 80 LYS A CA 1
ATOM 613 C C . LYS A 1 80 ? -16.051 -12.570 13.916 1.00 68.06 80 LYS A C 1
ATOM 615 O O . LYS A 1 80 ? -17.141 -12.263 13.426 1.00 68.06 80 LYS A O 1
ATOM 620 N N . PRO A 1 81 ? -15.902 -12.821 15.231 1.00 74.56 81 PRO A N 1
ATOM 621 C CA . PRO A 1 81 ? -16.953 -12.506 16.193 1.00 74.56 81 PRO A CA 1
ATOM 622 C C . PRO A 1 81 ? -17.322 -11.022 16.092 1.00 74.56 81 PRO A C 1
ATOM 624 O O . PRO A 1 81 ? -16.506 -10.207 15.656 1.00 74.56 81 PRO A O 1
ATOM 627 N N . SER A 1 82 ? -18.554 -10.663 16.464 1.00 80.56 82 SER A N 1
ATOM 628 C CA . SER A 1 82 ? -19.021 -9.279 16.327 1.00 80.56 82 SER A CA 1
ATOM 629 C C . SER A 1 82 ? -18.060 -8.304 17.023 1.00 80.56 82 SER A C 1
ATOM 631 O O . SER A 1 82 ? -17.495 -8.629 18.070 1.00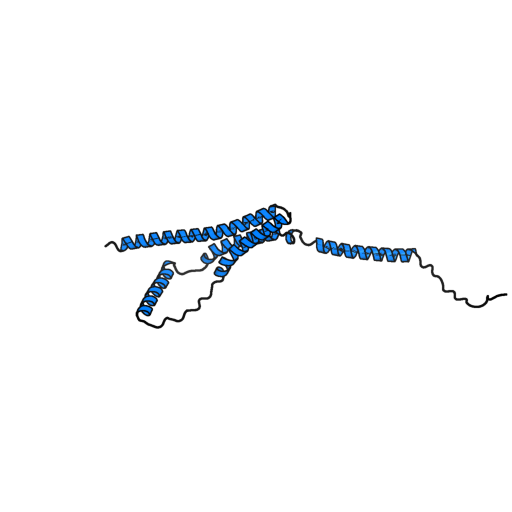 80.56 82 SER A O 1
ATOM 633 N N . ALA A 1 83 ? -17.878 -7.105 16.459 1.00 76.94 83 ALA A N 1
ATOM 634 C CA . ALA A 1 83 ? -16.989 -6.098 17.045 1.00 76.94 83 ALA A CA 1
ATOM 635 C C . ALA A 1 83 ? -17.365 -5.788 18.506 1.00 76.94 83 ALA A C 1
ATOM 637 O O . ALA A 1 83 ? -16.487 -5.650 19.351 1.00 76.94 83 ALA A O 1
ATOM 638 N N . ALA A 1 84 ? -18.665 -5.775 18.826 1.00 77.62 84 ALA A N 1
ATOM 639 C CA . ALA A 1 84 ? -19.159 -5.589 20.189 1.00 77.62 84 ALA A CA 1
ATOM 640 C C . ALA A 1 84 ? -18.725 -6.721 21.139 1.00 77.62 84 ALA A C 1
ATOM 642 O O . ALA A 1 84 ? -18.331 -6.449 22.270 1.00 77.62 84 ALA A O 1
ATOM 643 N N . THR A 1 85 ? -18.749 -7.976 20.679 1.00 84.75 85 THR A N 1
ATOM 644 C CA . THR A 1 85 ? -18.298 -9.137 21.465 1.00 84.75 85 THR A CA 1
ATOM 645 C C . THR A 1 85 ? -16.798 -9.069 21.736 1.00 84.75 85 THR A C 1
ATOM 647 O O . THR A 1 85 ? -16.399 -9.157 22.892 1.00 84.75 85 THR A O 1
ATOM 650 N N . GLN A 1 86 ? -15.979 -8.826 20.706 1.00 84.69 86 GLN A N 1
ATOM 651 C CA . GLN A 1 86 ? -14.521 -8.725 20.864 1.00 84.69 86 GLN A CA 1
ATOM 652 C C . GLN A 1 86 ? -14.127 -7.582 21.802 1.00 84.69 86 GLN A C 1
ATOM 654 O O . GLN A 1 86 ? -13.305 -7.757 22.696 1.00 84.69 86 GLN A O 1
ATOM 659 N N . ILE A 1 87 ? -14.742 -6.406 21.633 1.00 82.94 87 ILE A N 1
ATOM 660 C CA . ILE A 1 87 ? -14.486 -5.253 22.503 1.00 82.94 87 ILE A CA 1
ATOM 661 C C . ILE A 1 87 ? -14.930 -5.557 23.939 1.00 82.94 87 ILE A C 1
ATOM 663 O O . ILE A 1 87 ? -14.226 -5.196 24.879 1.00 82.94 87 ILE A O 1
ATOM 667 N N . GLY A 1 88 ? -16.063 -6.238 24.125 1.00 84.00 88 GLY A N 1
ATOM 668 C CA . GLY A 1 88 ? -16.561 -6.638 25.441 1.00 84.00 88 GLY A CA 1
ATOM 669 C C . GLY A 1 88 ? -15.646 -7.633 26.158 1.00 84.00 88 GLY A C 1
ATOM 670 O O . GLY A 1 88 ? -15.373 -7.459 27.347 1.00 84.00 88 GLY A O 1
ATOM 671 N N . GLU A 1 89 ? -15.134 -8.636 25.442 1.00 87.75 89 GLU A N 1
ATOM 672 C CA . GLU A 1 89 ? -14.158 -9.603 25.961 1.00 87.75 89 GLU A CA 1
ATOM 673 C C . GLU A 1 89 ? -12.864 -8.899 26.382 1.00 87.75 89 GLU A C 1
ATOM 675 O O . GLU A 1 89 ? -12.452 -9.019 27.538 1.00 87.75 89 GLU A O 1
ATOM 680 N N . ILE A 1 90 ? -12.304 -8.054 25.508 1.00 86.12 90 ILE A N 1
ATOM 681 C CA . ILE A 1 90 ? -11.096 -7.268 25.797 1.00 86.12 90 ILE A CA 1
ATOM 682 C C . ILE A 1 90 ? -11.324 -6.332 26.996 1.00 86.12 90 ILE A C 1
ATOM 684 O O . ILE A 1 90 ? -10.500 -6.269 27.909 1.00 86.12 90 ILE A O 1
ATOM 688 N N . ALA A 1 91 ? -12.453 -5.621 27.053 1.00 85.69 91 ALA A N 1
ATOM 689 C CA . ALA A 1 91 ? -12.774 -4.730 28.169 1.00 85.69 91 ALA A CA 1
ATOM 690 C C . ALA A 1 91 ? -12.9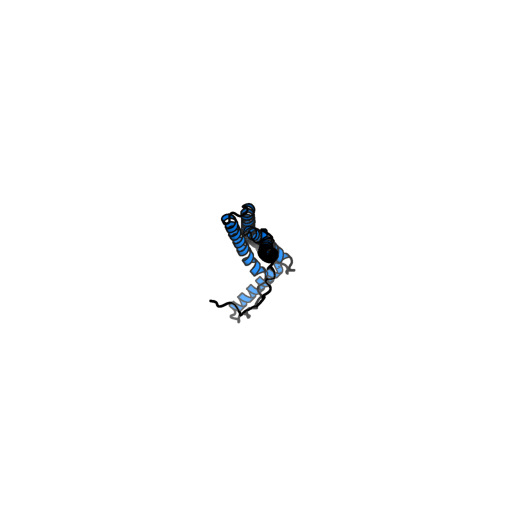37 -5.497 29.495 1.00 85.69 91 ALA A C 1
ATOM 692 O O . ALA A 1 91 ? -12.467 -5.048 30.548 1.00 85.69 91 ALA A O 1
ATOM 693 N N . GLY A 1 92 ? -13.568 -6.673 29.454 1.00 85.75 92 GLY A N 1
ATOM 694 C CA . GLY A 1 92 ? -13.707 -7.567 30.600 1.00 85.75 92 GLY A CA 1
ATOM 695 C C . GLY A 1 92 ? -12.358 -8.085 31.099 1.00 85.75 92 GLY A C 1
ATOM 696 O O . GLY A 1 92 ? -12.096 -8.071 32.307 1.00 85.75 92 GLY A O 1
ATOM 697 N N . GLU A 1 93 ? -11.475 -8.477 30.182 1.00 86.62 93 GLU A N 1
ATOM 698 C CA . GLU A 1 93 ? -10.113 -8.906 30.491 1.00 86.62 93 GLU A CA 1
ATOM 699 C C . GLU A 1 93 ? -9.272 -7.781 31.087 1.00 86.62 93 GLU A C 1
ATOM 701 O O . GLU A 1 93 ? -8.598 -8.008 32.094 1.00 86.62 93 GLU A O 1
ATOM 706 N N . ILE A 1 94 ? -9.358 -6.560 30.553 1.00 84.69 94 ILE A N 1
ATOM 707 C CA . ILE A 1 94 ? -8.677 -5.382 31.107 1.00 84.69 94 ILE A CA 1
ATOM 708 C C . ILE A 1 94 ? -9.159 -5.116 32.535 1.00 84.69 94 ILE A C 1
ATOM 710 O O . ILE A 1 94 ? -8.337 -4.993 33.445 1.00 84.69 94 ILE A O 1
ATOM 714 N N . LYS A 1 95 ? -10.479 -5.105 32.775 1.00 86.62 95 LYS A N 1
ATOM 715 C CA . LYS A 1 95 ? -11.050 -4.921 34.121 1.00 86.62 95 LYS A CA 1
ATOM 716 C C . LYS A 1 95 ? -10.554 -5.993 35.090 1.00 86.62 95 LYS A C 1
ATOM 718 O O . LYS A 1 95 ? -10.133 -5.685 36.206 1.00 86.62 95 LYS A O 1
ATOM 723 N N . ARG A 1 96 ? -10.586 -7.263 34.677 1.00 85.81 96 ARG A N 1
ATOM 724 C CA . ARG A 1 96 ? -10.151 -8.386 35.517 1.00 85.81 96 ARG A CA 1
ATOM 725 C C . ARG A 1 96 ? -8.646 -8.344 35.780 1.00 85.81 96 ARG A C 1
ATOM 727 O O . ARG A 1 96 ? -8.207 -8.678 36.879 1.00 85.81 96 ARG A O 1
ATOM 734 N N . SER A 1 97 ? -7.859 -7.927 34.796 1.00 82.00 97 SER A N 1
ATOM 735 C CA . SER A 1 97 ? -6.407 -7.766 34.907 1.00 82.00 97 SER A CA 1
ATOM 736 C C . SER A 1 97 ? -6.036 -6.611 35.836 1.00 82.00 97 SER A C 1
ATOM 738 O O . SER A 1 97 ? -5.180 -6.785 36.702 1.00 82.00 97 SER A O 1
ATOM 740 N N . ALA A 1 98 ? -6.739 -5.479 35.745 1.00 84.25 98 ALA A N 1
ATOM 741 C CA . ALA A 1 98 ? -6.584 -4.355 36.664 1.00 84.25 98 ALA A CA 1
ATOM 742 C C . ALA A 1 98 ? -6.913 -4.758 38.110 1.00 84.25 98 ALA A C 1
ATOM 744 O O . ALA A 1 98 ? -6.136 -4.475 39.019 1.00 84.25 98 ALA A O 1
ATOM 745 N N . TRP A 1 99 ? -8.006 -5.501 38.321 1.00 86.94 99 TRP A N 1
ATOM 746 C CA . TRP A 1 99 ? -8.395 -5.977 39.651 1.00 86.94 99 TRP A CA 1
ATOM 747 C C . TRP A 1 99 ? -7.376 -6.956 40.250 1.00 86.94 99 TRP A C 1
ATOM 749 O O . TRP A 1 99 ? -7.020 -6.847 41.419 1.00 86.94 99 TRP A O 1
ATOM 759 N N . ARG A 1 100 ? -6.842 -7.888 39.449 1.00 84.31 100 ARG A N 1
ATOM 760 C CA . ARG A 1 100 ? -5.777 -8.801 39.905 1.00 84.31 100 ARG A CA 1
ATOM 761 C C . ARG A 1 100 ? -4.489 -8.064 40.252 1.00 84.31 100 ARG A C 1
ATOM 763 O O . ARG A 1 100 ? -3.875 -8.387 41.264 1.00 84.31 100 ARG A O 1
ATOM 770 N N . SER A 1 101 ? -4.108 -7.076 39.441 1.00 84.38 101 SER A N 1
ATOM 771 C CA . SER A 1 101 ? -2.932 -6.247 39.709 1.00 84.38 101 SER A CA 1
ATOM 772 C C . SER A 1 101 ? -3.106 -5.422 40.985 1.00 84.38 101 SER A C 1
ATOM 774 O O . SER A 1 101 ? -2.152 -5.281 41.741 1.00 84.38 101 SER A O 1
ATOM 776 N N . PHE A 1 102 ? -4.315 -4.915 41.247 1.00 83.56 102 PHE A N 1
ATOM 777 C CA . PHE A 1 102 ? -4.646 -4.211 42.487 1.00 83.56 102 PHE A CA 1
ATOM 778 C C . PHE A 1 102 ? -4.565 -5.130 43.716 1.00 83.56 102 PHE A C 1
ATOM 780 O O . PHE A 1 102 ? -4.074 -4.724 44.763 1.00 83.56 102 PHE A O 1
ATOM 787 N N . LEU A 1 103 ? -4.985 -6.389 43.573 1.00 88.31 103 LEU A N 1
ATOM 788 C CA . LEU A 1 103 ? -4.912 -7.405 44.626 1.00 88.31 103 LEU A CA 1
ATOM 789 C C . LEU A 1 103 ? -3.525 -8.064 44.774 1.00 88.31 103 LEU A C 1
ATOM 791 O O . LEU A 1 103 ? -3.379 -8.974 45.586 1.00 88.31 103 LEU A O 1
ATOM 795 N N . GLY A 1 104 ? -2.516 -7.655 43.996 1.00 81.00 104 GLY A N 1
ATOM 796 C CA . GLY A 1 104 ? -1.163 -8.227 44.053 1.00 81.00 104 GLY A CA 1
ATOM 797 C C . GLY A 1 104 ? -1.068 -9.687 43.589 1.00 81.00 104 GLY A C 1
ATOM 798 O O . GLY A 1 104 ? -0.105 -10.377 43.917 1.00 81.00 104 GLY A O 1
ATOM 799 N N . LEU A 1 105 ? -2.062 -10.175 42.842 1.00 83.06 105 LEU A N 1
ATOM 800 C CA . LEU A 1 105 ? -2.076 -11.543 42.329 1.00 83.06 105 LEU A CA 1
ATOM 801 C C . LEU A 1 105 ? -1.065 -11.702 41.178 1.00 83.06 105 LEU A C 1
ATOM 803 O O . LEU A 1 105 ? -0.871 -10.761 40.400 1.00 83.06 105 LEU A O 1
ATOM 807 N N . PRO A 1 106 ? -0.438 -12.886 41.028 1.00 76.25 106 PRO A N 1
ATOM 808 C CA . PRO A 1 106 ? 0.491 -13.144 39.935 1.00 76.25 106 PRO A CA 1
ATOM 809 C C . PRO A 1 106 ? -0.196 -12.938 38.581 1.00 76.25 106 PRO A C 1
ATOM 811 O O . PRO A 1 106 ? -1.348 -13.338 38.375 1.00 76.25 106 PRO A O 1
ATOM 814 N N . LYS A 1 107 ? 0.510 -12.270 37.662 1.00 73.88 107 LYS A N 1
ATOM 815 C CA . LYS A 1 107 ? 0.018 -12.049 36.300 1.00 73.88 107 LYS A CA 1
ATOM 816 C C . LYS A 1 107 ? -0.059 -13.394 35.564 1.00 73.88 107 LYS A C 1
ATOM 818 O O . LYS A 1 107 ? 0.870 -14.187 35.703 1.00 73.88 107 LYS A O 1
ATOM 823 N N . PRO A 1 108 ? -1.136 -13.652 34.800 1.00 73.44 108 PRO A N 1
ATOM 824 C CA . PRO A 1 108 ? -1.180 -14.810 33.915 1.00 73.44 108 PRO A CA 1
ATOM 825 C C . PRO A 1 108 ? -0.018 -14.742 32.914 1.00 73.44 108 PRO A C 1
ATOM 827 O O . PRO A 1 108 ? 0.382 -13.645 32.509 1.00 73.44 108 PRO A O 1
ATOM 830 N N . GLU A 1 109 ? 0.546 -15.899 32.562 1.00 72.50 109 GLU A N 1
ATOM 831 C CA . GLU A 1 109 ? 1.617 -15.979 31.568 1.00 72.50 109 GLU A CA 1
ATOM 832 C C . GLU A 1 109 ? 1.134 -15.416 30.223 1.00 72.50 109 GLU A C 1
ATOM 834 O O . GLU A 1 109 ? -0.010 -15.668 29.839 1.00 72.50 109 GLU A O 1
ATOM 839 N N . PRO A 1 110 ? 1.968 -14.636 29.511 1.00 70.69 110 PRO A N 1
ATOM 840 C CA . PRO A 1 110 ? 1.606 -14.127 28.198 1.00 70.69 110 PRO A CA 1
ATOM 841 C C . PRO A 1 110 ? 1.345 -15.290 27.240 1.00 70.69 110 PRO A C 1
ATOM 843 O O . PRO A 1 110 ? 2.253 -16.067 26.942 1.00 70.69 110 PRO A O 1
ATOM 846 N N . GLU A 1 111 ? 0.120 -15.398 26.730 1.00 74.38 111 GLU A N 1
ATOM 847 C CA . GLU A 1 111 ? -0.150 -16.295 25.613 1.00 74.38 111 GLU A CA 1
ATOM 848 C C . GLU A 1 111 ? 0.607 -15.789 24.384 1.00 74.38 111 GLU A C 1
ATOM 850 O O . GLU A 1 111 ? 0.511 -14.621 23.993 1.00 74.38 111 GLU A O 1
ATOM 855 N N . VAL A 1 112 ? 1.409 -16.669 23.787 1.00 65.44 112 VAL A N 1
ATOM 856 C CA . VAL A 1 112 ? 2.187 -16.345 22.593 1.00 65.44 112 VAL A CA 1
ATOM 857 C C . VAL A 1 112 ? 1.236 -16.344 21.403 1.00 65.44 112 VAL A C 1
ATOM 859 O O . VAL A 1 112 ? 1.014 -17.366 20.757 1.00 65.44 112 VAL A O 1
ATOM 862 N N . VAL A 1 113 ? 0.643 -15.188 21.124 1.00 72.94 113 VAL A N 1
ATOM 863 C CA . VAL A 1 113 ? -0.197 -15.006 19.941 1.00 72.94 113 VAL A CA 1
ATOM 864 C C . VAL A 1 113 ? 0.701 -15.023 18.704 1.00 72.94 113 VAL A C 1
ATOM 866 O O . VAL A 1 113 ? 1.636 -14.230 18.584 1.00 72.94 113 VAL A O 1
ATOM 869 N N . SER A 1 114 ? 0.432 -15.937 17.771 1.00 70.12 114 SER A N 1
ATOM 870 C CA . SER A 1 114 ? 1.155 -16.009 16.500 1.00 70.12 114 SER A CA 1
ATOM 871 C C . SER A 1 114 ? 0.874 -14.766 15.651 1.00 70.12 114 SER A C 1
ATOM 873 O O . SER A 1 114 ? -0.287 -14.471 15.361 1.00 70.12 114 SER A O 1
ATOM 875 N N . THR A 1 115 ? 1.921 -14.062 15.215 1.00 71.50 115 THR A N 1
ATOM 876 C CA . THR A 1 115 ? 1.783 -12.886 14.346 1.00 71.50 115 THR A CA 1
ATOM 877 C C . THR A 1 115 ? 1.128 -13.274 13.015 1.00 71.50 115 THR A C 1
ATOM 879 O O . THR A 1 115 ? 1.657 -14.142 12.313 1.00 71.50 115 THR A O 1
ATOM 882 N N . PRO A 1 116 ? 0.008 -12.644 12.624 1.00 78.31 116 PRO A N 1
ATOM 883 C CA . PRO A 1 116 ? -0.659 -12.973 11.374 1.00 78.31 116 PRO A CA 1
ATOM 884 C C . PRO A 1 116 ? 0.183 -12.530 10.172 1.00 78.31 116 PRO A C 1
ATOM 886 O O . PRO A 1 116 ? 0.801 -11.465 10.170 1.00 78.31 116 PRO A O 1
ATOM 889 N N . VAL A 1 117 ? 0.167 -13.330 9.102 1.00 77.38 117 VAL A N 1
ATOM 890 C CA . VAL A 1 117 ? 0.950 -13.081 7.873 1.00 77.38 117 VAL A CA 1
ATOM 891 C C . VAL A 1 117 ? 0.641 -11.706 7.261 1.00 77.38 117 VAL A C 1
ATOM 893 O O . VAL A 1 117 ? 1.533 -11.032 6.745 1.00 77.38 117 VAL A O 1
ATOM 896 N N . LEU A 1 118 ? -0.607 -11.243 7.383 1.00 80.69 118 LEU A N 1
ATOM 897 C CA . LEU A 1 118 ? -1.058 -9.932 6.901 1.00 80.69 118 LEU A CA 1
ATOM 898 C C . LEU A 1 118 ? -0.319 -8.748 7.549 1.00 80.69 118 LEU A C 1
ATOM 900 O O . LEU A 1 118 ? -0.215 -7.692 6.921 1.00 80.69 118 LEU A O 1
ATOM 904 N N . SER A 1 119 ? 0.250 -8.914 8.748 1.00 80.25 119 SER A N 1
ATOM 905 C CA . SER A 1 119 ? 1.080 -7.884 9.385 1.00 80.25 119 SER A CA 1
ATOM 906 C C . SER A 1 119 ? 2.370 -7.625 8.607 1.00 80.25 119 SER A C 1
ATOM 908 O O . SER A 1 119 ? 2.784 -6.477 8.469 1.00 80.25 119 SER A O 1
ATOM 910 N N . TYR A 1 120 ? 2.982 -8.663 8.032 1.00 83.62 120 TYR A N 1
ATOM 911 C CA . TYR A 1 120 ? 4.177 -8.499 7.201 1.00 83.62 120 TYR A CA 1
ATOM 912 C C . TYR A 1 120 ? 3.851 -7.830 5.862 1.00 83.62 120 TYR A C 1
ATOM 914 O O . TYR A 1 120 ? 4.650 -7.047 5.348 1.00 83.62 120 TYR A O 1
ATOM 922 N N . VAL A 1 121 ? 2.648 -8.073 5.327 1.00 84.00 121 VAL A N 1
ATOM 923 C CA . VAL A 1 121 ? 2.166 -7.423 4.099 1.00 84.00 121 VAL A CA 1
ATOM 924 C C . VAL A 1 121 ? 2.033 -5.910 4.293 1.00 84.00 121 VAL A C 1
ATOM 926 O O . VAL A 1 121 ? 2.416 -5.157 3.400 1.00 84.00 121 VAL A O 1
ATOM 929 N N . ALA A 1 122 ? 1.586 -5.460 5.472 1.00 82.75 122 ALA A N 1
ATOM 930 C CA . ALA A 1 122 ? 1.478 -4.035 5.805 1.00 82.75 122 ALA A CA 1
ATOM 931 C C . ALA A 1 122 ? 2.809 -3.286 5.624 1.00 82.75 122 ALA A C 1
ATOM 933 O O . ALA A 1 122 ? 2.832 -2.152 5.158 1.00 82.75 122 ALA A O 1
ATOM 934 N N . ILE A 1 123 ? 3.926 -3.941 5.958 1.00 85.81 123 ILE A N 1
ATOM 935 C CA . ILE A 1 123 ? 5.274 -3.367 5.850 1.00 85.81 123 ILE A CA 1
ATOM 936 C C . ILE A 1 123 ? 5.825 -3.520 4.427 1.00 85.81 123 ILE A C 1
ATOM 938 O O . ILE A 1 123 ? 6.489 -2.621 3.912 1.00 85.81 123 ILE A O 1
ATOM 942 N N . ALA A 1 124 ? 5.537 -4.643 3.764 1.00 86.31 124 ALA A N 1
ATOM 943 C CA . ALA A 1 124 ? 6.015 -4.912 2.411 1.00 86.31 124 ALA A CA 1
ATOM 944 C C . ALA A 1 124 ? 5.455 -3.922 1.374 1.00 86.31 124 ALA A C 1
ATOM 946 O O . ALA A 1 124 ? 6.170 -3.547 0.447 1.00 86.31 124 ALA A O 1
ATOM 947 N N . ILE A 1 125 ? 4.209 -3.468 1.539 1.00 86.38 125 ILE A N 1
ATOM 948 C CA . ILE A 1 125 ? 3.531 -2.533 0.626 1.00 86.38 125 ILE A CA 1
ATOM 949 C C . ILE A 1 125 ? 4.316 -1.226 0.402 1.00 86.38 125 ILE A C 1
ATOM 951 O O . ILE A 1 125 ? 4.669 -0.948 -0.750 1.00 86.38 125 ILE A O 1
ATOM 955 N N . PRO A 1 126 ? 4.610 -0.406 1.436 1.00 85.12 126 PRO A N 1
ATOM 956 C CA . PRO A 1 126 ? 5.308 0.861 1.234 1.00 85.12 126 PRO A CA 1
ATOM 957 C C . PRO A 1 126 ? 6.737 0.654 0.721 1.00 85.12 126 PRO A C 1
ATOM 959 O O . PRO A 1 126 ? 7.208 1.442 -0.098 1.00 85.12 126 PRO A O 1
ATOM 962 N N . ILE A 1 127 ? 7.404 -0.431 1.131 1.00 89.31 127 ILE A N 1
ATOM 963 C CA . ILE A 1 127 ? 8.741 -0.787 0.638 1.00 89.31 127 ILE A CA 1
ATOM 964 C C . ILE A 1 127 ? 8.695 -1.075 -0.865 1.00 89.31 127 ILE A C 1
ATOM 966 O O . ILE A 1 127 ? 9.498 -0.533 -1.623 1.00 89.31 127 ILE A O 1
ATOM 970 N N . LEU A 1 128 ? 7.736 -1.884 -1.319 1.00 87.12 128 LEU A N 1
ATOM 971 C CA . LEU A 1 128 ? 7.602 -2.236 -2.731 1.00 87.12 128 LEU A CA 1
ATOM 972 C C . LEU A 1 128 ? 7.210 -1.019 -3.583 1.00 87.12 128 LEU A C 1
ATOM 974 O O . LEU A 1 128 ? 7.725 -0.852 -4.687 1.00 87.12 128 LEU A O 1
ATOM 978 N N . GLY A 1 129 ? 6.369 -0.129 -3.046 1.00 84.06 129 GLY A N 1
ATOM 979 C CA . GLY A 1 129 ? 6.056 1.159 -3.668 1.00 84.06 129 GLY A CA 1
ATOM 980 C C . GLY A 1 129 ? 7.287 2.059 -3.824 1.00 84.06 129 GLY A C 1
ATOM 981 O O . GLY A 1 129 ? 7.504 2.624 -4.896 1.00 84.06 129 GLY A O 1
ATOM 982 N N . ALA A 1 130 ? 8.146 2.138 -2.803 1.00 86.38 130 ALA A N 1
ATOM 983 C CA . ALA A 1 130 ? 9.405 2.879 -2.879 1.00 86.38 130 ALA A CA 1
ATOM 984 C C . ALA A 1 130 ? 10.377 2.268 -3.904 1.00 86.38 130 ALA A C 1
ATOM 986 O O . ALA A 1 130 ? 10.954 2.994 -4.713 1.00 86.38 130 ALA A O 1
ATOM 987 N N . ILE A 1 131 ? 10.511 0.936 -3.929 1.00 88.44 131 ILE A N 1
ATOM 988 C CA . ILE A 1 131 ? 11.326 0.221 -4.925 1.00 88.44 131 ILE A CA 1
ATOM 989 C C . ILE A 1 131 ? 10.820 0.510 -6.343 1.00 88.44 131 ILE A C 1
ATOM 991 O O . ILE A 1 131 ? 11.627 0.781 -7.231 1.00 88.44 131 ILE A O 1
ATOM 995 N N . ALA A 1 132 ? 9.501 0.509 -6.555 1.00 87.19 132 ALA A N 1
ATOM 996 C CA . ALA A 1 132 ? 8.905 0.830 -7.848 1.00 87.19 132 ALA A CA 1
ATOM 997 C C . ALA A 1 132 ? 9.295 2.235 -8.321 1.00 87.19 132 ALA A C 1
ATOM 999 O O . ALA A 1 132 ? 9.736 2.392 -9.457 1.00 87.19 132 ALA A O 1
ATOM 1000 N N . ILE A 1 133 ? 9.212 3.237 -7.438 1.00 84.62 133 ILE A N 1
ATOM 1001 C CA . ILE A 1 133 ? 9.619 4.616 -7.741 1.00 84.62 133 ILE A CA 1
ATOM 1002 C C . ILE A 1 133 ? 11.114 4.677 -8.085 1.00 84.62 133 ILE A C 1
ATOM 1004 O O . ILE A 1 133 ? 11.480 5.270 -9.099 1.00 84.62 133 ILE A O 1
ATOM 1008 N N . LEU A 1 134 ? 11.978 4.030 -7.295 1.00 86.56 134 LEU A N 1
ATOM 1009 C CA . LEU A 1 134 ? 13.425 4.009 -7.538 1.00 86.56 134 LEU A CA 1
ATOM 1010 C C . LEU A 1 134 ? 13.775 3.374 -8.890 1.00 86.56 134 LEU A C 1
ATOM 1012 O O . LEU A 1 134 ? 14.527 3.960 -9.669 1.00 86.56 134 LEU A O 1
ATOM 1016 N N . LEU A 1 135 ? 13.193 2.213 -9.204 1.00 80.69 135 LEU A N 1
ATOM 1017 C CA . LEU A 1 135 ? 13.369 1.554 -10.502 1.00 80.69 135 LEU A CA 1
ATOM 1018 C C . LEU A 1 135 ? 12.871 2.438 -11.651 1.00 80.69 135 LEU A C 1
ATOM 1020 O O . LEU A 1 135 ? 13.473 2.472 -12.725 1.00 80.69 135 LEU A O 1
ATOM 1024 N N . SER A 1 136 ? 11.799 3.192 -11.418 1.00 79.25 136 SER A N 1
ATOM 1025 C CA . SER A 1 136 ? 11.242 4.108 -12.405 1.00 79.25 136 SER A CA 1
ATOM 1026 C C . SER A 1 136 ? 12.182 5.266 -12.717 1.00 79.25 136 SER A C 1
ATOM 1028 O O . SER A 1 136 ? 12.379 5.608 -13.885 1.00 79.25 136 SER A O 1
ATOM 1030 N N . VAL A 1 137 ? 12.81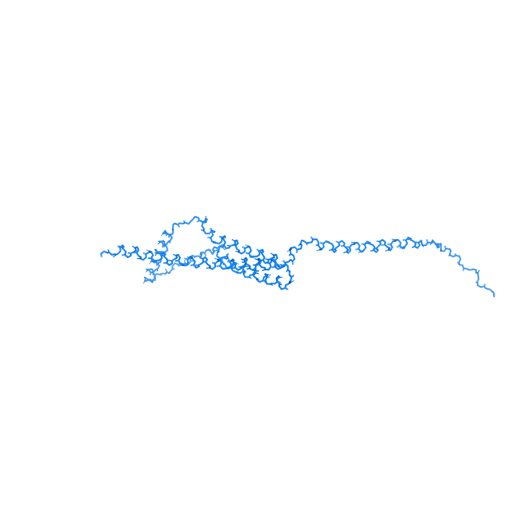4 5.838 -11.690 1.00 81.06 137 VAL A N 1
ATOM 1031 C CA . VAL A 1 137 ? 13.839 6.878 -11.848 1.00 81.06 137 VAL A CA 1
ATOM 1032 C C . VAL A 1 137 ? 15.048 6.323 -12.602 1.00 81.06 137 VAL A C 1
ATOM 1034 O O . VAL A 1 137 ? 15.512 6.953 -13.552 1.00 81.06 137 VAL A O 1
ATOM 1037 N N . LEU A 1 138 ? 15.514 5.119 -12.250 1.00 81.00 138 LEU A N 1
ATOM 1038 C CA . LEU A 1 138 ? 16.628 4.457 -12.939 1.00 81.00 138 LEU A CA 1
ATOM 1039 C C . LEU A 1 138 ? 16.330 4.210 -14.424 1.00 81.00 138 LEU A C 1
ATOM 1041 O O . LEU A 1 138 ? 17.190 4.471 -15.261 1.00 81.00 138 LEU A O 1
ATOM 1045 N N . SER A 1 139 ? 15.109 3.793 -14.770 1.00 78.94 139 SER A N 1
ATOM 1046 C CA . SER A 1 139 ? 14.676 3.643 -16.168 1.00 78.94 139 SER A CA 1
ATOM 1047 C C . SER A 1 139 ? 14.696 4.970 -16.937 1.00 78.94 139 SER A C 1
ATOM 1049 O O . SER A 1 139 ? 15.138 5.025 -18.087 1.00 78.94 139 SER A O 1
ATOM 1051 N N . GLY A 1 140 ? 14.282 6.063 -16.286 1.00 76.38 140 GLY A N 1
ATOM 1052 C CA . GLY A 1 140 ? 14.355 7.410 -16.855 1.00 76.38 140 GLY A CA 1
ATOM 1053 C C . GLY A 1 140 ? 15.797 7.861 -17.114 1.00 76.38 140 GLY A C 1
ATOM 1054 O O . GLY A 1 140 ? 16.097 8.382 -18.188 1.00 76.38 140 GLY A O 1
ATOM 1055 N N . ILE A 1 141 ? 16.708 7.602 -16.167 1.00 80.44 141 ILE A N 1
ATOM 1056 C CA . ILE A 1 141 ? 18.145 7.915 -16.293 1.00 80.44 141 ILE A CA 1
ATOM 1057 C C . ILE A 1 141 ? 18.806 7.060 -17.379 1.00 80.44 141 ILE A C 1
ATOM 1059 O O . ILE A 1 141 ? 19.609 7.570 -18.159 1.00 80.44 141 ILE A O 1
ATOM 1063 N N . ALA A 1 142 ? 18.426 5.785 -17.487 1.00 80.06 142 ALA A N 1
ATOM 1064 C CA . ALA A 1 142 ? 18.901 4.868 -18.521 1.00 80.06 142 ALA A CA 1
ATOM 1065 C C . ALA A 1 142 ? 18.440 5.253 -19.944 1.00 80.06 142 ALA A C 1
ATOM 1067 O O . ALA A 1 142 ? 18.796 4.568 -20.903 1.00 80.06 142 ALA A O 1
ATOM 1068 N N . ARG A 1 143 ? 17.673 6.351 -20.099 1.00 73.50 143 ARG A N 1
ATOM 1069 C CA . ARG A 1 143 ? 17.086 6.822 -21.366 1.00 73.50 143 ARG A CA 1
ATOM 1070 C C . ARG A 1 143 ? 16.287 5.730 -22.081 1.00 73.50 143 ARG A C 1
ATOM 1072 O O . ARG A 1 143 ? 16.203 5.702 -23.309 1.00 73.50 143 ARG A O 1
ATOM 1079 N N . GLU A 1 144 ? 15.685 4.837 -21.301 1.00 68.44 144 GLU A N 1
ATOM 1080 C CA . GLU A 1 144 ? 14.700 3.893 -21.808 1.00 68.44 144 GLU A CA 1
ATOM 1081 C C . GLU A 1 144 ? 13.412 4.643 -22.187 1.00 68.44 144 GLU A C 1
ATOM 1083 O O . GLU A 1 144 ? 13.275 5.852 -21.987 1.00 68.44 144 GLU A O 1
ATOM 1088 N N . ASN A 1 145 ? 12.444 3.933 -22.770 1.00 74.62 145 ASN A N 1
ATOM 1089 C CA . ASN A 1 145 ? 11.173 4.529 -23.167 1.00 74.62 145 ASN A CA 1
ATOM 1090 C C . ASN A 1 145 ? 10.504 5.228 -21.965 1.00 74.62 145 ASN A C 1
ATOM 1092 O O . ASN A 1 145 ? 10.034 4.568 -21.037 1.00 74.62 145 ASN A O 1
ATOM 1096 N N . TRP A 1 146 ? 10.438 6.565 -22.017 1.00 76.12 146 TRP A N 1
ATOM 1097 C CA . TRP A 1 146 ? 9.977 7.449 -20.936 1.00 76.12 146 TRP A CA 1
ATOM 1098 C C . TRP A 1 146 ? 8.618 7.047 -20.351 1.00 76.12 146 TRP A C 1
ATOM 1100 O O . TRP A 1 146 ? 8.351 7.245 -19.168 1.00 76.12 146 TRP A O 1
ATOM 1110 N N . ARG A 1 147 ? 7.769 6.410 -21.167 1.00 81.75 147 ARG A N 1
ATOM 1111 C CA . ARG A 1 147 ? 6.458 5.897 -20.754 1.00 81.75 147 ARG A CA 1
ATOM 1112 C C . ARG A 1 147 ? 6.556 4.959 -19.550 1.00 81.75 147 ARG A C 1
ATOM 1114 O O . ARG A 1 147 ? 5.747 5.079 -18.639 1.00 81.75 147 ARG A O 1
ATOM 1121 N N . TYR A 1 148 ? 7.554 4.075 -19.506 1.00 79.06 148 TYR A N 1
ATOM 1122 C CA . TYR A 1 148 ? 7.711 3.132 -18.395 1.00 79.06 148 TYR A CA 1
ATOM 1123 C C . TYR A 1 148 ? 8.130 3.826 -17.098 1.00 79.06 148 TYR A C 1
ATOM 1125 O O . TYR A 1 148 ? 7.600 3.503 -16.038 1.00 79.06 148 TYR A O 1
ATOM 1133 N N . SER A 1 149 ? 9.007 4.828 -17.194 1.00 81.19 149 SER A N 1
ATOM 1134 C CA . SER A 1 149 ? 9.422 5.649 -16.052 1.00 81.19 149 SER A CA 1
ATOM 1135 C C . SER A 1 149 ? 8.260 6.470 -15.472 1.00 81.19 149 SER A C 1
ATOM 1137 O O . SER A 1 149 ? 8.141 6.625 -14.255 1.00 81.19 149 SER A O 1
ATOM 1139 N N . VAL A 1 150 ? 7.342 6.952 -16.313 1.00 85.56 150 VAL A N 1
ATOM 1140 C CA . VAL A 1 150 ? 6.129 7.621 -15.822 1.00 85.56 150 VAL A CA 1
ATOM 1141 C C . VAL A 1 150 ? 5.193 6.614 -15.159 1.00 85.56 150 VAL A C 1
ATOM 1143 O O . VAL A 1 150 ? 4.810 6.815 -14.010 1.00 85.56 150 VAL A O 1
ATOM 1146 N N . TYR A 1 151 ? 4.871 5.503 -15.829 1.00 86.62 151 TYR A N 1
ATOM 1147 C CA . TYR A 1 151 ? 3.924 4.521 -15.296 1.00 86.62 151 TYR A CA 1
ATOM 1148 C C . TYR A 1 151 ? 4.390 3.887 -13.979 1.00 86.62 151 TYR A C 1
ATOM 1150 O O . TYR A 1 151 ? 3.587 3.783 -13.054 1.00 86.62 151 TYR A O 1
ATOM 1158 N N . GLY A 1 152 ? 5.667 3.511 -13.855 1.00 85.19 152 GLY A N 1
ATOM 1159 C CA . GLY A 1 152 ? 6.207 2.946 -12.614 1.00 85.19 152 GLY A CA 1
ATOM 1160 C C . GLY A 1 152 ? 6.149 3.936 -11.448 1.00 85.19 152 GLY A C 1
ATOM 1161 O O . GLY A 1 152 ? 5.721 3.573 -10.353 1.00 85.19 152 GLY A O 1
ATOM 1162 N N . THR A 1 153 ? 6.476 5.208 -11.700 1.00 87.06 153 THR A N 1
ATOM 1163 C CA . THR A 1 153 ? 6.430 6.269 -10.684 1.00 87.06 153 THR A CA 1
ATOM 1164 C C . THR A 1 153 ? 4.999 6.530 -10.250 1.00 87.06 153 THR A C 1
ATOM 1166 O O . THR A 1 153 ? 4.734 6.579 -9.054 1.00 87.06 153 THR A O 1
ATOM 1169 N N . THR A 1 154 ? 4.065 6.671 -11.197 1.00 90.38 154 THR A N 1
ATOM 1170 C CA . THR A 1 154 ? 2.655 6.918 -10.878 1.00 90.38 154 THR A CA 1
ATOM 1171 C C . THR A 1 154 ? 2.070 5.755 -10.083 1.00 90.38 154 THR A C 1
ATOM 1173 O O . THR A 1 154 ? 1.483 5.991 -9.035 1.00 90.38 154 THR A O 1
ATOM 1176 N N . LEU A 1 155 ? 2.287 4.505 -10.508 1.00 89.69 155 LEU A N 1
ATOM 1177 C CA . LEU A 1 155 ? 1.784 3.331 -9.786 1.00 89.69 155 LEU A CA 1
ATOM 1178 C C . LEU A 1 155 ? 2.395 3.204 -8.385 1.00 89.69 155 LEU A C 1
ATOM 1180 O O . LEU A 1 155 ? 1.662 2.999 -7.419 1.00 89.69 155 LEU A O 1
ATOM 1184 N N . GLY A 1 156 ? 3.716 3.368 -8.259 1.00 87.25 156 GLY A N 1
ATOM 1185 C CA . GLY A 1 156 ? 4.401 3.326 -6.968 1.00 87.25 156 GLY A CA 1
ATOM 1186 C C . GLY A 1 156 ? 3.938 4.439 -6.024 1.00 87.25 156 GLY A C 1
ATOM 1187 O O . GLY A 1 156 ? 3.602 4.170 -4.872 1.00 87.25 156 GLY A O 1
ATOM 1188 N N . ALA A 1 157 ? 3.838 5.676 -6.519 1.00 90.56 157 ALA A N 1
ATOM 1189 C CA . ALA A 1 157 ? 3.367 6.817 -5.738 1.00 90.56 157 ALA A CA 1
ATOM 1190 C C . ALA A 1 157 ? 1.907 6.645 -5.303 1.00 90.56 157 ALA A C 1
ATOM 1192 O O . ALA A 1 157 ? 1.589 6.861 -4.136 1.00 90.56 157 ALA A O 1
ATOM 1193 N N . THR A 1 158 ? 1.025 6.204 -6.206 1.00 92.19 158 THR A N 1
ATOM 1194 C CA . THR A 1 158 ? -0.374 5.920 -5.874 1.00 92.19 158 THR A CA 1
ATOM 1195 C C . THR A 1 158 ? -0.484 4.820 -4.823 1.00 92.19 158 THR A C 1
ATOM 1197 O O . THR A 1 158 ? -1.250 4.991 -3.882 1.00 92.19 158 THR A O 1
ATOM 1200 N N . ALA A 1 159 ? 0.291 3.735 -4.920 1.00 90.44 159 ALA A N 1
ATOM 1201 C CA . ALA A 1 159 ? 0.263 2.661 -3.926 1.00 90.44 159 ALA A CA 1
ATOM 1202 C C . ALA A 1 159 ? 0.643 3.163 -2.523 1.00 90.44 159 ALA A C 1
ATOM 1204 O O . ALA A 1 159 ? -0.071 2.891 -1.558 1.00 90.44 159 ALA A O 1
ATOM 1205 N N . VAL A 1 160 ? 1.723 3.947 -2.415 1.00 90.19 160 VAL A N 1
ATOM 1206 C CA . VAL A 1 160 ? 2.161 4.530 -1.137 1.00 90.19 160 VAL A CA 1
ATOM 1207 C C . VAL A 1 160 ? 1.108 5.497 -0.597 1.00 90.19 160 VAL A C 1
ATOM 1209 O O . VAL A 1 160 ? 0.652 5.339 0.534 1.00 90.19 160 VAL A O 1
ATOM 1212 N N . LEU A 1 161 ? 0.677 6.472 -1.403 1.00 93.12 161 LEU A N 1
ATOM 1213 C CA . LEU A 1 161 ? -0.292 7.483 -0.977 1.00 93.12 161 LEU A CA 1
ATOM 1214 C C . LEU A 1 161 ? -1.627 6.862 -0.563 1.00 93.12 161 LEU A C 1
ATOM 1216 O O . LEU A 1 161 ? -2.171 7.232 0.472 1.00 93.12 161 LEU A O 1
ATOM 1220 N N . PHE A 1 162 ? -2.137 5.901 -1.334 1.00 92.75 162 PHE A N 1
ATOM 1221 C CA . PHE A 1 162 ? -3.402 5.237 -1.040 1.00 92.75 162 PHE A CA 1
ATOM 1222 C C . PHE A 1 162 ? -3.318 4.391 0.236 1.00 92.75 162 PHE A C 1
ATOM 1224 O O . PHE A 1 162 ? -4.254 4.401 1.033 1.00 92.75 162 PHE A O 1
ATOM 1231 N N . HIS A 1 163 ? -2.181 3.730 0.485 1.00 90.88 163 HIS A N 1
ATOM 1232 C CA . HIS A 1 163 ? -1.954 2.999 1.731 1.00 90.88 163 HIS A CA 1
ATOM 1233 C C . HIS A 1 163 ? -2.020 3.924 2.957 1.00 90.88 163 HIS A C 1
ATOM 1235 O O . HIS A 1 163 ? -2.740 3.635 3.910 1.00 90.88 163 HIS A O 1
ATOM 1241 N N . TYR A 1 164 ? -1.328 5.067 2.921 1.00 90.19 164 TYR A N 1
ATOM 1242 C CA . TYR A 1 164 ? -1.380 6.050 4.011 1.00 90.19 164 TYR A CA 1
ATOM 1243 C C . TYR A 1 164 ? -2.756 6.705 4.150 1.00 90.19 164 TYR A C 1
ATOM 1245 O O . TYR A 1 164 ? -3.243 6.895 5.263 1.00 90.19 164 TYR A O 1
ATOM 1253 N N . PHE A 1 165 ? -3.399 7.025 3.028 1.00 93.38 165 PHE A N 1
ATOM 1254 C CA . PHE A 1 165 ? -4.743 7.589 3.013 1.00 93.38 165 PHE A CA 1
ATOM 1255 C C . PHE A 1 165 ? -5.757 6.653 3.682 1.00 93.38 165 PHE A C 1
ATOM 1257 O O . PHE A 1 165 ? -6.590 7.107 4.464 1.00 93.38 165 PHE A O 1
ATOM 1264 N N . TRP A 1 166 ? -5.653 5.344 3.438 1.00 91.56 166 TRP A N 1
ATOM 1265 C CA . TRP A 1 166 ? -6.496 4.349 4.095 1.00 91.56 166 TRP A CA 1
ATOM 1266 C C . TRP A 1 166 ? -6.334 4.362 5.620 1.00 91.56 166 TRP A C 1
ATOM 1268 O O . TRP A 1 166 ? -7.326 4.405 6.346 1.00 91.56 166 TRP A O 1
ATOM 1278 N N . TRP A 1 167 ? -5.098 4.399 6.122 1.00 91.12 167 TRP A N 1
ATOM 1279 C CA . TRP A 1 167 ? -4.839 4.499 7.563 1.00 91.12 167 TRP A CA 1
ATOM 1280 C C . TRP A 1 167 ? -5.406 5.779 8.178 1.00 91.12 167 TRP A C 1
ATOM 1282 O O . TRP A 1 167 ? -5.964 5.740 9.274 1.00 91.12 167 TRP A O 1
ATOM 1292 N N . LEU A 1 168 ? -5.317 6.900 7.459 1.00 93.31 168 LEU A N 1
ATOM 1293 C CA . LEU A 1 168 ? -5.925 8.155 7.888 1.00 93.31 168 LEU A CA 1
ATOM 1294 C C . LEU A 1 168 ? -7.457 8.044 7.963 1.00 93.31 168 LEU A C 1
ATOM 1296 O O . LEU A 1 168 ? -8.058 8.529 8.920 1.00 93.31 168 LEU A O 1
ATOM 1300 N N . ALA A 1 169 ? -8.086 7.372 6.995 1.00 92.69 169 ALA A N 1
ATOM 1301 C CA . ALA A 1 169 ? -9.527 7.131 6.992 1.00 92.69 169 ALA A CA 1
ATOM 1302 C C . ALA A 1 169 ? -9.967 6.239 8.165 1.00 92.69 169 ALA A C 1
ATOM 1304 O O . ALA A 1 169 ? -10.945 6.558 8.840 1.00 92.69 169 ALA A O 1
ATOM 1305 N N . VAL A 1 170 ? -9.222 5.166 8.460 1.00 91.06 170 VAL A N 1
ATOM 1306 C CA . VAL A 1 170 ? -9.476 4.297 9.624 1.00 91.06 170 VAL A CA 1
ATOM 1307 C C . VAL A 1 170 ? -9.332 5.074 10.934 1.00 91.06 170 VAL A C 1
ATOM 1309 O O . VAL A 1 170 ? -10.172 4.933 11.820 1.00 91.06 170 VAL A O 1
ATOM 1312 N N . LEU A 1 171 ? -8.315 5.934 11.054 1.00 93.81 171 LEU A N 1
ATOM 1313 C CA . LEU A 1 171 ? -8.129 6.789 12.227 1.00 93.81 171 LEU A CA 1
ATOM 1314 C C . LEU A 1 171 ? -9.308 7.756 12.410 1.00 93.81 171 LEU A C 1
ATOM 1316 O O . LEU A 1 171 ? -9.845 7.870 13.510 1.00 93.81 171 LEU A O 1
ATOM 1320 N N . ALA A 1 172 ? -9.739 8.422 11.337 1.00 95.31 172 ALA A N 1
ATOM 1321 C CA . ALA A 1 172 ? -10.894 9.314 11.375 1.00 95.31 172 ALA A CA 1
ATOM 1322 C C . ALA A 1 172 ? -12.176 8.562 11.773 1.00 95.31 172 ALA A C 1
ATOM 1324 O O . ALA A 1 172 ? -12.921 9.030 12.632 1.00 95.31 172 ALA A O 1
ATOM 1325 N N . ALA A 1 173 ? -12.398 7.367 11.217 1.00 93.94 173 ALA A N 1
ATOM 1326 C CA . ALA A 1 173 ? -13.522 6.511 11.584 1.00 93.94 173 ALA A CA 1
ATOM 1327 C C . ALA A 1 173 ? -13.480 6.095 13.065 1.00 93.94 173 ALA A C 1
ATOM 1329 O O . ALA A 1 173 ? -14.512 6.116 13.731 1.00 93.94 173 ALA A O 1
ATOM 1330 N N . ALA A 1 174 ? -12.298 5.779 13.604 1.00 91.06 174 ALA A N 1
ATOM 1331 C CA . ALA A 1 174 ? -12.126 5.455 15.019 1.00 91.06 174 ALA A CA 1
ATOM 1332 C C . ALA A 1 174 ? -12.462 6.644 15.937 1.00 91.06 174 ALA A C 1
ATOM 1334 O O . ALA A 1 174 ? -13.105 6.457 16.968 1.00 91.06 174 ALA A O 1
ATOM 1335 N N . VAL A 1 175 ? -12.076 7.867 15.554 1.00 95.31 175 VAL A N 1
ATOM 1336 C CA . VAL A 1 175 ? -12.426 9.085 16.305 1.00 95.31 175 VAL A CA 1
ATOM 1337 C C . VAL A 1 175 ? -13.934 9.331 16.279 1.00 95.31 175 VAL A C 1
ATOM 1339 O O . VAL A 1 175 ? -14.518 9.579 17.330 1.00 95.31 175 VAL A O 1
ATOM 1342 N N . ILE A 1 176 ? -14.576 9.215 15.111 1.00 94.81 176 ILE A N 1
ATOM 1343 C CA . ILE A 1 176 ? -16.036 9.351 14.989 1.00 94.81 176 ILE A CA 1
ATOM 1344 C C . ILE A 1 176 ? -16.736 8.318 15.878 1.00 94.81 176 ILE A C 1
ATOM 1346 O O . ILE A 1 176 ? -17.609 8.678 16.662 1.00 94.81 176 ILE A O 1
ATOM 1350 N N . LEU A 1 177 ? -16.303 7.054 15.816 1.00 89.69 177 LEU A N 1
ATOM 1351 C CA . LEU A 1 177 ? -16.845 5.979 16.644 1.00 89.69 177 LEU A CA 1
ATOM 1352 C C . LEU A 1 177 ? -16.715 6.289 18.144 1.00 89.69 177 LEU A C 1
ATOM 1354 O O . LEU A 1 177 ? -17.667 6.075 18.890 1.00 89.69 177 LEU A O 1
ATOM 1358 N N . LEU A 1 178 ? -15.567 6.811 18.588 1.00 89.56 178 LEU A N 1
ATOM 1359 C CA . LEU A 1 178 ? -15.347 7.199 19.984 1.00 89.56 178 LEU A CA 1
ATOM 1360 C C . LEU A 1 178 ? -16.331 8.290 20.428 1.00 89.56 178 LEU A C 1
ATOM 1362 O O . LEU A 1 178 ? -16.932 8.163 21.492 1.00 89.56 178 LEU A O 1
ATOM 1366 N N . VAL A 1 179 ? -16.507 9.336 19.612 1.00 92.00 179 VAL A N 1
ATOM 1367 C CA . VAL A 1 179 ? -17.455 10.428 19.892 1.00 92.00 179 VAL A CA 1
ATOM 1368 C C . VAL A 1 179 ? -18.869 9.872 20.022 1.00 92.00 179 VAL A C 1
ATOM 1370 O O . VAL A 1 179 ? -19.520 10.103 21.036 1.00 92.00 179 VAL A O 1
ATOM 1373 N N . THR A 1 180 ? -19.299 9.045 19.066 1.00 88.31 180 THR A N 1
ATOM 1374 C CA . THR A 1 180 ? -20.622 8.414 19.099 1.00 88.31 180 THR A CA 1
ATOM 1375 C C . THR A 1 180 ? -20.820 7.550 20.346 1.00 88.31 180 THR A C 1
ATOM 1377 O O . THR A 1 180 ? -21.893 7.584 20.944 1.00 88.31 180 THR A O 1
ATOM 1380 N N . ILE A 1 181 ? -19.806 6.791 20.778 1.00 86.19 181 ILE A N 1
ATOM 1381 C CA . ILE A 1 181 ? -19.886 5.987 22.009 1.00 86.19 181 ILE A CA 1
ATOM 1382 C C . ILE A 1 181 ? -20.061 6.886 23.240 1.00 86.19 181 ILE A C 1
ATOM 1384 O O . ILE A 1 181 ? -20.899 6.586 24.087 1.00 86.19 181 ILE A O 1
ATOM 1388 N N . ILE A 1 182 ? -19.294 7.975 23.347 1.00 87.81 182 ILE A N 1
ATOM 1389 C CA . ILE A 1 182 ? -19.367 8.900 24.488 1.00 87.81 182 ILE A CA 1
ATOM 1390 C C . ILE A 1 182 ? -20.737 9.586 24.548 1.00 87.81 182 ILE A C 1
ATOM 1392 O O . ILE A 1 182 ? -21.321 9.653 25.626 1.00 87.81 182 ILE A O 1
ATOM 1396 N N . GLU A 1 183 ? -21.267 10.040 23.411 1.00 87.69 183 GLU A N 1
ATOM 1397 C CA . GLU A 1 183 ? -22.596 10.661 23.323 1.00 87.69 183 GLU A CA 1
ATOM 1398 C C . GLU A 1 183 ? -23.703 9.683 23.744 1.00 87.69 183 GLU A C 1
ATOM 1400 O O . GLU A 1 183 ? -24.522 10.011 24.599 1.00 87.69 183 GLU A O 1
ATOM 1405 N N . ASN A 1 184 ? -23.674 8.445 23.234 1.00 85.06 184 ASN A N 1
ATOM 1406 C CA . ASN A 1 184 ? -24.669 7.426 23.590 1.00 85.06 184 ASN A CA 1
ATOM 1407 C C . ASN A 1 184 ? -24.593 7.019 25.071 1.00 85.06 184 ASN A C 1
ATOM 1409 O O . ASN A 1 184 ? -25.616 6.761 25.696 1.00 85.06 184 ASN A O 1
ATOM 1413 N N . ILE A 1 185 ? -23.390 6.946 25.649 1.00 81.25 185 ILE A N 1
ATOM 1414 C CA . ILE A 1 185 ? -23.200 6.673 27.079 1.00 81.25 185 ILE A CA 1
ATOM 1415 C C . ILE A 1 185 ? -23.713 7.851 27.919 1.00 81.25 185 ILE A C 1
ATOM 1417 O O . ILE A 1 185 ? -24.399 7.625 28.912 1.00 81.25 185 ILE A O 1
ATOM 1421 N N . GLY A 1 186 ? -23.426 9.093 27.519 1.00 72.81 186 GLY A N 1
ATOM 1422 C CA . GLY A 1 186 ? -23.897 10.299 28.205 1.00 72.81 186 GLY A CA 1
ATOM 1423 C C . GLY A 1 186 ? -25.418 10.338 28.369 1.00 72.81 186 GLY A C 1
ATOM 1424 O O . GLY A 1 186 ? -25.892 10.565 29.480 1.00 72.81 186 GLY A O 1
ATOM 1425 N N . ASP A 1 187 ? -26.161 10.009 27.310 1.00 74.94 187 ASP A N 1
ATOM 1426 C CA . ASP A 1 187 ? -27.631 9.927 27.335 1.00 74.94 187 ASP A CA 1
ATOM 1427 C C . ASP A 1 187 ? -28.163 8.805 28.248 1.00 74.94 187 ASP A C 1
ATOM 1429 O O . ASP A 1 187 ? -29.237 8.927 28.834 1.00 74.94 187 ASP A O 1
ATOM 1433 N N . ILE A 1 188 ? -27.423 7.702 28.407 1.00 64.75 188 ILE A N 1
ATOM 1434 C CA . ILE A 1 188 ? -27.828 6.574 29.266 1.00 64.75 188 ILE A CA 1
ATOM 1435 C C . ILE A 1 188 ? -27.576 6.868 30.757 1.00 64.75 188 ILE A C 1
ATOM 1437 O O . ILE A 1 188 ? -28.292 6.351 31.615 1.00 64.75 188 ILE A O 1
ATOM 1441 N N . PHE A 1 189 ? -26.567 7.684 31.083 1.00 62.81 189 PHE A N 1
ATOM 1442 C CA . PHE A 1 189 ? -26.204 8.039 32.464 1.00 62.81 189 PHE A CA 1
ATOM 1443 C C . PHE A 1 189 ? -26.770 9.389 32.935 1.00 62.81 189 PHE A C 1
ATOM 1445 O O . PHE A 1 189 ? -26.553 9.758 34.089 1.00 62.81 189 PHE A O 1
ATOM 1452 N N . SER A 1 190 ? -27.512 10.117 32.093 1.00 61.12 190 SER A N 1
ATOM 1453 C CA . SER A 1 190 ? -28.296 11.279 32.519 1.00 61.12 190 SER A CA 1
ATOM 1454 C C . SER A 1 190 ? -29.624 10.828 33.145 1.00 61.12 190 SER A C 1
ATOM 1456 O O . SER A 1 190 ? -30.677 10.861 32.508 1.00 61.12 190 SER A O 1
ATOM 1458 N N . PHE A 1 191 ? -29.552 10.349 34.385 1.00 57.38 191 PHE A N 1
ATOM 1459 C CA . PHE A 1 191 ? -30.697 10.196 35.290 1.00 57.38 191 PHE A CA 1
ATOM 1460 C C . PHE A 1 191 ? -30.869 11.437 36.168 1.00 57.38 191 PHE A C 1
ATOM 1462 O O . PHE A 1 191 ? -29.840 12.040 36.554 1.00 57.38 191 PHE A O 1
#

Foldseek 3Di:
DDDDDDDPPCPPPPPPVVVVVVVVVVVVVVVVVVVVVVVVVVVVPPPPLVPQLLNVLLVLLQVLQVLLVCLVCVVVPDPDDDPVVVVVVVVVVVVVQVVCVVVVHDDPDDDPDDDDPSVVSLVVNLVSLVVSLVSLVVSVVVVHDNVSSVNSNVSSVCSNVVSVVVVVVVVVVVVVVVVVVVVVVVVVPPD

Secondary structure (DSSP, 8-state):
-----------------HHHHHHHHHHHHHHHHHHHHHHHHHHHTS-TTTT-HHHHHHHHHHHHHHHHHHHHHGGGSS-PPPHHHHHHHHHHHHHHHHHHHHTTPPPPPPP-PPPPHHHHHHHHHHHHHHHHHHHHHHHHHTT--HHHHHHHHHHHHHHHHHHHHHHHHHHHHHHHHHHHHHHHHHHHH--

Organism: NCBI:txid985054

Radius of gyration: 39.08 Å; chains: 1; bounding box: 113×53×107 Å

pLDDT: mean 77.47, std 12.81, range [41.03, 95.31]

Sequence (191 aa):
MTRSQWGNAEFLGSPINDTAVAKVLTLSYETHIGMKQAQNTAIEDAPRFLRTWGFWAVLAGATALVLVFVHIVGPTFEAKPSAATQIGEIAGEIKRSAWRSFLGLPKPEPEVVSTPVLSYVAIAIPILGAIAILLSVLSGIARENWRYSVYGTTLGATAVLFHYFWWLAVLAAAVILLVTIIENIGDIFSF